Protein AF-A0A520HY42-F1 (afdb_monomer_lite)

Structure (mmCIF, N/CA/C/O backbone):
data_AF-A0A520HY42-F1
#
_entry.id   AF-A0A520HY42-F1
#
loop_
_atom_site.group_PDB
_atom_site.id
_atom_site.type_symbol
_atom_site.label_atom_id
_atom_site.label_alt_id
_atom_site.label_comp_id
_atom_site.label_asym_id
_atom_site.label_entity_id
_atom_site.label_seq_id
_atom_site.pdbx_PDB_ins_code
_atom_site.Cartn_x
_atom_site.Cartn_y
_atom_site.Cartn_z
_atom_site.occupancy
_atom_site.B_iso_or_equiv
_atom_site.auth_seq_id
_atom_site.auth_comp_id
_atom_site.auth_asym_id
_atom_site.auth_atom_id
_atom_site.pdbx_PDB_model_num
ATOM 1 N N . MET A 1 1 ? 10.545 1.857 -31.182 1.00 63.12 1 MET A N 1
ATOM 2 C CA . MET A 1 1 ? 11.681 2.791 -30.974 1.00 63.12 1 MET A CA 1
ATOM 3 C C . MET A 1 1 ? 12.368 2.388 -29.682 1.00 63.12 1 MET A C 1
ATOM 5 O O . MET A 1 1 ? 11.657 1.983 -28.774 1.00 63.12 1 MET A O 1
ATOM 9 N N . LEU A 1 2 ? 13.698 2.448 -29.607 1.00 69.56 2 LEU A N 1
ATOM 10 C CA . LEU A 1 2 ? 14.454 2.095 -28.396 1.00 69.56 2 LEU A CA 1
ATOM 11 C C . LEU A 1 2 ? 14.643 3.316 -27.472 1.00 69.56 2 LEU A C 1
ATOM 13 O O . LEU A 1 2 ? 14.599 4.445 -27.970 1.00 69.56 2 LEU A O 1
ATOM 17 N N . PRO A 1 3 ? 14.831 3.117 -26.155 1.00 77.38 3 PRO A N 1
ATOM 18 C CA . PRO A 1 3 ? 15.259 4.171 -25.238 1.00 77.38 3 PRO A CA 1
ATOM 19 C C . PRO A 1 3 ? 16.755 4.477 -25.401 1.00 77.38 3 PRO A C 1
ATOM 21 O O . PRO A 1 3 ? 17.575 3.576 -25.582 1.00 77.38 3 PRO A O 1
ATOM 24 N N . THR A 1 4 ? 17.121 5.753 -25.302 1.00 83.81 4 THR A N 1
ATOM 25 C CA . THR A 1 4 ? 18.518 6.207 -25.175 1.00 83.81 4 THR A CA 1
ATOM 26 C C . THR A 1 4 ? 19.134 5.770 -23.841 1.00 83.81 4 THR A C 1
ATOM 28 O O . THR A 1 4 ? 18.417 5.409 -22.912 1.00 83.81 4 THR A O 1
ATOM 31 N N . ASP A 1 5 ? 20.462 5.831 -23.685 1.00 82.06 5 ASP A N 1
ATOM 32 C CA . ASP A 1 5 ? 21.116 5.471 -22.412 1.00 82.06 5 ASP A CA 1
ATOM 33 C C . ASP A 1 5 ? 20.665 6.330 -21.215 1.00 82.06 5 ASP A C 1
ATOM 35 O O . ASP A 1 5 ? 20.622 5.838 -20.085 1.00 82.06 5 ASP A O 1
ATOM 39 N N . ILE A 1 6 ? 20.264 7.583 -21.460 1.00 85.44 6 ILE A N 1
ATOM 40 C CA . ILE A 1 6 ? 19.688 8.468 -20.437 1.00 85.44 6 ILE A CA 1
ATOM 41 C C . ILE A 1 6 ? 18.284 7.980 -20.058 1.00 85.44 6 ILE A C 1
ATOM 43 O O . ILE A 1 6 ? 18.035 7.719 -18.881 1.00 85.44 6 ILE A O 1
ATOM 47 N N . GLU A 1 7 ? 17.403 7.751 -21.040 1.00 84.31 7 GLU A N 1
ATOM 48 C CA . GLU A 1 7 ? 16.068 7.183 -20.797 1.00 84.31 7 GLU A CA 1
ATOM 49 C C . GLU A 1 7 ? 16.162 5.815 -20.105 1.00 84.31 7 GLU A C 1
ATOM 51 O O . GLU A 1 7 ? 15.414 5.547 -19.174 1.00 84.31 7 GLU A O 1
ATOM 56 N N . ARG A 1 8 ? 17.126 4.964 -20.474 1.00 80.44 8 ARG A N 1
ATOM 57 C CA . ARG A 1 8 ? 17.411 3.679 -19.810 1.00 80.44 8 ARG A CA 1
ATOM 58 C C . ARG A 1 8 ? 17.714 3.865 -18.322 1.00 80.44 8 ARG A C 1
ATOM 60 O O . ARG A 1 8 ? 17.137 3.163 -17.491 1.00 80.44 8 ARG A O 1
ATOM 67 N N . ALA A 1 9 ? 18.581 4.813 -17.966 1.00 82.25 9 ALA A N 1
ATOM 68 C CA . ALA A 1 9 ? 18.899 5.114 -16.570 1.00 82.25 9 ALA A CA 1
ATOM 69 C C . ALA A 1 9 ? 17.685 5.682 -15.803 1.00 82.25 9 ALA A C 1
ATOM 71 O O . ALA A 1 9 ? 17.424 5.275 -14.668 1.00 82.25 9 ALA A O 1
ATOM 72 N N . GLN A 1 10 ? 16.896 6.549 -16.444 1.00 86.44 10 GLN A N 1
ATOM 73 C CA . GLN A 1 10 ? 15.663 7.120 -15.890 1.00 86.44 10 GLN A CA 1
ATOM 74 C C . GLN A 1 10 ? 14.570 6.056 -15.667 1.00 86.44 10 GLN A C 1
ATOM 76 O O . GLN A 1 10 ? 14.001 5.978 -14.577 1.00 86.44 10 GLN A O 1
ATOM 81 N N . ILE A 1 11 ? 14.328 5.177 -16.648 1.00 83.56 11 ILE A N 1
ATOM 82 C CA . ILE A 1 11 ? 13.398 4.035 -16.566 1.00 83.56 11 ILE A CA 1
ATOM 83 C C . ILE A 1 11 ? 13.808 3.098 -15.429 1.00 83.56 11 ILE A C 1
ATOM 85 O O . ILE A 1 11 ? 12.960 2.681 -14.643 1.00 83.56 11 ILE A O 1
ATOM 89 N N . PHE A 1 12 ? 15.099 2.778 -15.302 1.00 81.69 12 PHE A N 1
ATOM 90 C CA . PHE A 1 12 ? 15.590 1.916 -14.225 1.00 81.69 12 PHE A CA 1
ATOM 91 C C . PHE A 1 12 ? 15.392 2.546 -12.838 1.00 81.69 12 PHE A C 1
ATOM 93 O O . PHE A 1 12 ? 14.930 1.871 -11.915 1.00 81.69 12 PHE A O 1
ATOM 100 N N . PHE A 1 13 ? 15.676 3.844 -12.693 1.00 83.38 13 PHE A N 1
ATOM 101 C CA . PHE A 1 13 ? 15.428 4.596 -11.460 1.00 83.38 13 PHE A CA 1
ATOM 102 C C . PHE A 1 13 ? 13.936 4.620 -11.090 1.00 83.38 13 PHE A C 1
ATOM 104 O O . PHE A 1 13 ? 13.573 4.303 -9.954 1.00 83.38 13 PHE A O 1
ATOM 111 N N . TRP A 1 14 ? 13.062 4.905 -12.059 1.00 84.81 14 TRP A N 1
ATOM 112 C CA . TRP A 1 14 ? 11.609 4.898 -11.875 1.00 84.81 14 TRP A CA 1
ATOM 113 C C . TRP A 1 14 ? 11.082 3.504 -11.507 1.00 84.81 14 TRP A C 1
ATOM 115 O O . TRP A 1 14 ? 10.432 3.353 -10.473 1.00 84.81 14 TRP A O 1
ATOM 125 N N . LEU A 1 15 ? 11.448 2.456 -12.258 1.00 81.06 15 LEU A N 1
ATOM 126 C CA . LEU A 1 15 ? 11.081 1.063 -11.961 1.00 81.06 15 LEU A CA 1
ATOM 127 C C . LEU A 1 15 ? 11.542 0.620 -10.566 1.00 81.06 15 LEU A C 1
ATOM 129 O O . LEU A 1 15 ? 10.817 -0.123 -9.894 1.00 81.06 15 LEU A O 1
ATOM 133 N N . LYS A 1 16 ? 12.715 1.079 -10.110 1.00 80.31 16 LYS A N 1
ATOM 134 C CA . LYS A 1 16 ? 13.226 0.823 -8.756 1.00 80.31 16 LYS A CA 1
ATOM 135 C C . LYS A 1 16 ? 12.380 1.516 -7.681 1.00 80.31 16 LYS A C 1
ATOM 137 O O . LYS A 1 16 ? 12.149 0.907 -6.636 1.00 80.31 16 LYS A O 1
ATOM 142 N N . LYS A 1 17 ? 11.882 2.732 -7.937 1.00 82.25 17 LYS A N 1
ATOM 143 C CA . LYS A 1 17 ? 10.943 3.444 -7.051 1.00 82.25 17 LYS A CA 1
ATOM 144 C C . LYS A 1 17 ? 9.583 2.739 -6.986 1.00 82.25 17 LYS A C 1
ATOM 146 O O . LYS A 1 17 ? 9.114 2.462 -5.890 1.00 82.25 17 LYS A O 1
ATOM 151 N N . VAL A 1 18 ? 8.973 2.408 -8.129 1.00 84.50 18 VAL A N 1
ATOM 152 C CA . VAL A 1 18 ? 7.568 1.947 -8.174 1.00 84.50 18 VAL A CA 1
ATOM 153 C C . VAL A 1 18 ? 7.373 0.433 -8.025 1.00 84.50 18 VAL A C 1
ATOM 155 O O . VAL A 1 18 ? 6.320 0.007 -7.561 1.00 84.50 18 VAL A O 1
ATOM 158 N N . SER A 1 19 ? 8.354 -0.408 -8.387 1.00 80.75 19 SER A N 1
ATOM 159 C CA . SER A 1 19 ? 8.143 -1.866 -8.546 1.00 80.75 19 SER A CA 1
ATOM 160 C C . SER A 1 19 ? 9.135 -2.786 -7.812 1.00 80.75 19 SER A C 1
ATOM 162 O O . SER A 1 19 ? 9.102 -4.005 -8.025 1.00 80.75 19 SER A O 1
ATOM 164 N N . SER A 1 20 ? 10.031 -2.243 -6.977 1.00 82.75 20 SER A N 1
ATOM 165 C CA . SER A 1 20 ? 11.036 -3.036 -6.246 1.00 82.75 20 SER A CA 1
ATOM 166 C C . SER A 1 20 ? 10.490 -3.660 -4.958 1.00 82.75 20 SER A C 1
ATOM 168 O O . SER A 1 20 ? 9.654 -3.073 -4.269 1.00 82.75 20 SER A O 1
ATOM 170 N N . ALA A 1 21 ? 11.013 -4.833 -4.583 1.00 81.56 21 ALA A N 1
ATOM 171 C CA . ALA A 1 21 ? 10.633 -5.503 -3.338 1.00 81.56 21 ALA A CA 1
ATOM 172 C C . ALA A 1 21 ? 10.927 -4.645 -2.091 1.00 81.56 21 ALA A C 1
ATOM 174 O O . ALA A 1 21 ? 10.169 -4.685 -1.127 1.00 81.56 21 ALA A O 1
ATOM 175 N N . THR A 1 22 ? 11.979 -3.819 -2.117 1.00 81.75 22 THR A N 1
ATOM 176 C CA . THR A 1 22 ? 12.322 -2.893 -1.023 1.00 81.75 22 THR A CA 1
ATOM 177 C C . THR A 1 22 ? 11.294 -1.770 -0.859 1.00 81.75 22 THR A C 1
ATOM 179 O O . THR A 1 22 ? 10.901 -1.474 0.269 1.00 81.75 22 THR A O 1
ATOM 182 N N . ALA A 1 23 ? 10.813 -1.175 -1.957 1.00 86.00 23 ALA A N 1
ATOM 183 C CA . ALA A 1 23 ? 9.779 -0.137 -1.905 1.00 86.00 23 ALA A CA 1
ATOM 184 C C . ALA A 1 23 ? 8.451 -0.687 -1.355 1.00 86.00 23 ALA A C 1
ATOM 186 O O . ALA A 1 23 ? 7.846 -0.095 -0.463 1.00 86.00 23 ALA A O 1
ATOM 187 N N . TRP A 1 24 ? 8.046 -1.877 -1.802 1.00 92.38 24 TRP A N 1
ATOM 188 C CA . TRP A 1 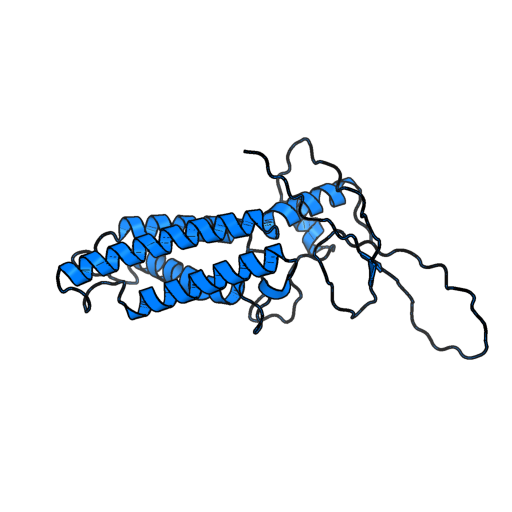24 ? 6.821 -2.519 -1.318 1.00 92.38 24 TRP A CA 1
ATOM 189 C C . TRP A 1 24 ? 6.951 -3.092 0.101 1.00 92.38 24 TRP A C 1
ATOM 191 O O . TRP A 1 24 ? 5.983 -3.052 0.856 1.00 92.38 24 TRP A O 1
ATOM 201 N N . ARG A 1 25 ? 8.150 -3.507 0.536 1.00 91.62 25 ARG A N 1
ATOM 202 C CA . ARG A 1 25 ? 8.413 -3.838 1.949 1.00 91.62 25 ARG A CA 1
ATOM 203 C C . ARG A 1 25 ? 8.254 -2.617 2.861 1.00 91.62 25 ARG A C 1
ATOM 205 O O . ARG A 1 25 ? 7.671 -2.748 3.928 1.00 91.62 25 ARG A O 1
ATOM 212 N N . ARG A 1 26 ? 8.687 -1.422 2.432 1.00 94.12 26 ARG A N 1
ATOM 213 C CA . ARG A 1 26 ? 8.406 -0.167 3.159 1.00 94.12 26 ARG A CA 1
ATOM 214 C C . ARG A 1 26 ? 6.897 0.074 3.300 1.00 94.12 26 ARG A C 1
ATOM 216 O O . ARG A 1 26 ? 6.461 0.455 4.380 1.00 94.12 26 ARG A O 1
ATOM 223 N N . ILE A 1 27 ? 6.106 -0.163 2.249 1.00 95.88 27 ILE A N 1
ATOM 224 C CA . ILE A 1 27 ? 4.636 -0.046 2.311 1.00 95.88 27 ILE A CA 1
ATOM 225 C C . ILE A 1 27 ? 4.055 -1.025 3.339 1.00 95.88 27 ILE A C 1
ATOM 227 O O . ILE A 1 27 ? 3.258 -0.614 4.181 1.00 95.88 27 ILE A O 1
ATOM 231 N N . PHE A 1 28 ? 4.487 -2.289 3.310 1.00 97.50 28 PHE A N 1
ATOM 232 C CA . PHE A 1 28 ? 4.065 -3.313 4.269 1.00 97.50 28 PHE A CA 1
ATOM 233 C C . PHE A 1 28 ? 4.357 -2.920 5.725 1.00 97.50 28 PHE A C 1
ATOM 235 O O . PHE A 1 28 ? 3.495 -3.096 6.581 1.00 97.50 28 PHE A O 1
ATOM 242 N N . GLU A 1 29 ? 5.511 -2.311 6.014 1.00 98.19 29 GLU A N 1
ATOM 243 C CA . GLU A 1 29 ? 5.823 -1.837 7.370 1.00 98.19 29 GLU A CA 1
ATOM 244 C C . GLU A 1 29 ? 4.862 -0.741 7.860 1.00 98.19 29 GLU A C 1
ATOM 246 O O . GLU A 1 29 ? 4.367 -0.824 8.984 1.00 98.19 29 GLU A O 1
ATOM 251 N N . PHE A 1 30 ? 4.505 0.240 7.021 1.00 98.56 30 PHE A N 1
ATOM 252 C CA . PHE A 1 30 ? 3.473 1.220 7.393 1.00 98.56 30 PHE A CA 1
ATOM 253 C C . PHE A 1 30 ? 2.086 0.576 7.552 1.00 98.56 30 PHE A C 1
ATOM 255 O O . PHE A 1 30 ? 1.349 0.928 8.472 1.00 98.56 30 PHE A O 1
ATOM 262 N N . TYR A 1 31 ? 1.743 -0.400 6.704 1.00 98.50 31 TYR A N 1
ATOM 263 C CA . TYR A 1 31 ? 0.502 -1.176 6.813 1.00 98.50 31 TYR A CA 1
ATOM 264 C C . TYR A 1 31 ? 0.435 -1.933 8.153 1.00 98.50 31 TYR A C 1
ATOM 266 O O . TYR A 1 31 ? -0.598 -1.945 8.827 1.00 98.50 31 TYR A O 1
ATOM 274 N N . ARG A 1 32 ? 1.556 -2.529 8.575 1.00 98.69 32 ARG A N 1
ATOM 275 C CA . ARG A 1 32 ? 1.704 -3.241 9.849 1.00 98.69 32 ARG A CA 1
ATOM 276 C C . ARG A 1 32 ? 1.523 -2.303 11.041 1.00 98.69 32 ARG A C 1
ATOM 278 O O . ARG A 1 32 ? 0.770 -2.638 11.950 1.00 98.69 32 ARG A O 1
ATOM 285 N N . VAL A 1 33 ? 2.132 -1.116 11.009 1.00 98.69 33 VAL A N 1
ATOM 286 C CA . VAL A 1 33 ? 1.955 -0.082 12.048 1.00 98.69 33 VAL A CA 1
ATOM 287 C C . VAL A 1 33 ? 0.492 0.370 12.150 1.00 98.69 33 VAL A C 1
ATOM 289 O O . VAL A 1 33 ? -0.054 0.397 13.250 1.00 98.69 33 VAL A O 1
ATOM 292 N N . TRP A 1 34 ? -0.179 0.632 11.023 1.00 98.69 34 TRP A N 1
ATOM 293 C CA . TRP A 1 34 ? -1.615 0.952 11.009 1.00 98.69 34 TRP A CA 1
ATOM 294 C C . TRP A 1 34 ? -2.480 -0.180 11.591 1.00 98.69 34 TRP A C 1
ATOM 296 O O . TRP A 1 34 ? -3.381 0.066 12.392 1.00 98.69 34 TRP A O 1
ATOM 306 N N . THR A 1 35 ? -2.160 -1.435 11.262 1.00 98.62 35 THR A N 1
ATOM 307 C CA . THR A 1 35 ? -2.877 -2.611 11.789 1.00 98.62 35 THR A CA 1
ATOM 308 C C . THR A 1 35 ? -2.731 -2.740 13.311 1.00 98.62 35 THR A C 1
ATOM 310 O O . THR A 1 35 ? -3.707 -3.042 13.991 1.00 98.62 35 THR A O 1
ATOM 313 N N . VAL A 1 36 ? -1.547 -2.448 13.862 1.00 98.62 36 VAL A N 1
ATOM 314 C CA . VAL A 1 36 ? -1.301 -2.428 15.319 1.00 98.62 36 VAL A CA 1
ATOM 315 C C . VAL A 1 36 ? -2.039 -1.275 16.012 1.00 98.62 36 VAL A C 1
ATOM 317 O O . VAL A 1 36 ? -2.506 -1.438 17.140 1.00 98.62 36 VAL A O 1
ATOM 320 N N . SER A 1 37 ? -2.200 -0.124 15.354 1.00 98.38 37 SER A N 1
ATOM 321 C CA . SER A 1 37 ? -3.012 0.979 15.891 1.00 98.38 37 SER A CA 1
ATOM 322 C C . SER A 1 37 ? -4.502 0.600 15.953 1.00 98.38 37 SER A C 1
ATOM 324 O O . SER A 1 37 ? -5.158 0.791 16.979 1.00 98.38 37 SER A O 1
ATOM 326 N N . ALA A 1 38 ? -5.014 -0.067 14.909 1.00 98.12 38 ALA A N 1
ATOM 327 C CA . ALA A 1 38 ? -6.368 -0.628 14.888 1.00 98.12 38 ALA A CA 1
ATOM 328 C C . ALA A 1 38 ? -6.595 -1.680 15.994 1.00 98.12 38 ALA A C 1
ATOM 330 O O . ALA A 1 38 ? -7.623 -1.650 16.670 1.00 98.12 38 ALA A O 1
ATOM 331 N N . GLU A 1 39 ? -5.623 -2.572 16.220 1.00 98.31 39 GLU A N 1
ATOM 332 C CA . GLU A 1 39 ? -5.666 -3.565 17.302 1.00 98.31 39 GLU A CA 1
ATOM 333 C C . GLU A 1 39 ? -5.716 -2.908 18.687 1.00 98.31 39 GLU A C 1
ATOM 335 O O . GLU A 1 39 ? -6.519 -3.302 19.533 1.00 98.31 39 GLU A O 1
ATOM 340 N N . ASN A 1 40 ? -4.894 -1.880 18.924 1.00 98.12 40 ASN A N 1
ATOM 341 C CA . ASN A 1 40 ? -4.889 -1.162 20.198 1.00 98.12 40 ASN A CA 1
ATOM 342 C C . ASN A 1 40 ? -6.185 -0.380 20.438 1.00 98.12 40 ASN A C 1
ATOM 344 O O . ASN A 1 40 ? -6.677 -0.379 21.567 1.00 98.12 40 ASN A O 1
ATOM 348 N N . SER A 1 41 ? -6.761 0.235 19.400 1.00 97.75 41 SER A N 1
ATOM 349 C CA . SER A 1 41 ? -8.072 0.889 19.480 1.00 97.75 41 SER A CA 1
ATOM 350 C C . SER A 1 41 ? -9.169 -0.106 19.878 1.00 97.75 41 SER A C 1
ATOM 352 O O . SER A 1 41 ? -9.854 0.097 20.884 1.00 97.75 41 SER A O 1
ATOM 354 N N . LEU A 1 42 ? -9.277 -1.231 19.161 1.00 97.19 42 LEU A N 1
ATOM 355 C CA . LEU A 1 42 ? -10.253 -2.281 19.462 1.00 97.19 42 LEU A CA 1
ATOM 356 C C . LEU A 1 42 ? -10.053 -2.858 20.870 1.00 97.19 42 LEU A C 1
ATOM 358 O O . LEU A 1 42 ? -11.015 -2.961 21.625 1.00 97.19 42 LEU A O 1
ATOM 362 N N . ARG A 1 43 ? -8.811 -3.164 21.268 1.00 97.50 43 ARG A N 1
ATOM 363 C CA . ARG A 1 43 ? -8.505 -3.703 22.602 1.00 97.50 43 ARG A CA 1
ATOM 364 C C . ARG A 1 43 ? -8.959 -2.761 23.720 1.00 97.50 43 ARG A C 1
ATOM 366 O O . ARG A 1 43 ? -9.589 -3.219 24.668 1.00 97.50 43 ARG A O 1
ATOM 373 N N . VAL A 1 44 ? -8.677 -1.459 23.618 1.00 97.69 44 VAL A N 1
ATOM 374 C CA . VAL A 1 44 ? -9.100 -0.484 24.642 1.00 97.69 44 VAL A CA 1
ATOM 375 C C . VAL A 1 44 ? -10.622 -0.279 24.623 1.00 97.69 44 VAL A C 1
ATOM 377 O O . VAL A 1 44 ? -11.221 -0.079 25.680 1.00 97.69 44 VAL A O 1
ATOM 380 N N . ALA A 1 45 ? -11.277 -0.385 23.462 1.00 97.31 45 ALA A N 1
ATOM 381 C CA . ALA A 1 45 ? -12.738 -0.384 23.384 1.00 97.31 45 ALA A CA 1
ATOM 382 C C . ALA A 1 45 ? -13.344 -1.617 24.084 1.00 97.31 45 ALA A C 1
ATOM 384 O O . ALA A 1 45 ? -14.249 -1.472 24.907 1.00 97.31 45 ALA A O 1
ATOM 385 N N . ASP A 1 46 ? -12.817 -2.815 23.825 1.00 96.38 46 ASP A N 1
ATOM 386 C CA . ASP A 1 46 ? -13.265 -4.070 24.441 1.00 96.38 46 ASP A CA 1
ATOM 387 C C . ASP A 1 46 ? -13.024 -4.086 25.962 1.00 96.38 46 ASP A C 1
ATOM 389 O O . ASP A 1 46 ? -13.922 -4.460 26.718 1.00 96.38 46 ASP A O 1
ATOM 393 N N . GLU A 1 47 ? -11.873 -3.584 26.431 1.00 96.94 47 GLU A N 1
ATOM 394 C CA . GLU A 1 47 ? -11.545 -3.402 27.859 1.00 96.94 47 GLU A CA 1
ATOM 395 C C . GLU A 1 47 ? -12.561 -2.513 28.604 1.00 96.94 47 GLU A C 1
ATOM 397 O O . GLU A 1 47 ? -12.774 -2.695 29.803 1.00 96.94 47 GLU A O 1
ATOM 402 N N . ASN A 1 48 ? -13.232 -1.591 27.902 1.00 96.75 48 ASN A N 1
ATOM 403 C CA . ASN A 1 48 ? -14.285 -0.729 28.451 1.00 96.75 48 ASN A CA 1
ATOM 404 C C . ASN A 1 48 ? -15.719 -1.207 28.119 1.00 96.75 48 ASN A C 1
ATOM 406 O O . ASN A 1 48 ? -16.696 -0.559 28.506 1.00 96.75 48 ASN A O 1
ATOM 410 N N . GLY A 1 49 ? -15.879 -2.341 27.426 1.00 96.25 49 GLY A N 1
ATOM 411 C CA . GLY A 1 49 ? -17.183 -2.887 27.024 1.00 96.25 49 GLY A CA 1
ATOM 412 C C . GLY A 1 49 ? -17.843 -2.156 25.846 1.00 96.25 49 GLY A C 1
ATOM 413 O O . GLY A 1 49 ? -19.070 -2.136 25.735 1.00 96.25 49 GLY A O 1
ATOM 414 N N . TRP A 1 50 ? -17.052 -1.525 24.975 1.00 97.38 50 TRP A N 1
ATOM 415 C CA . TRP A 1 50 ? -17.504 -0.673 23.865 1.00 97.38 50 TRP A CA 1
ATOM 416 C C . TRP A 1 50 ? -17.469 -1.354 22.487 1.00 97.38 50 TRP A C 1
ATOM 418 O O . TRP A 1 50 ? -17.660 -0.683 21.474 1.00 97.38 50 TRP A O 1
ATOM 428 N N . ALA A 1 51 ? -17.307 -2.681 22.436 1.00 87.88 51 ALA A N 1
ATOM 429 C CA . ALA A 1 51 ? -17.266 -3.500 21.215 1.00 87.88 51 ALA A CA 1
ATOM 430 C C . ALA A 1 51 ? -18.382 -3.193 20.188 1.00 87.88 51 ALA A C 1
ATOM 432 O O . ALA A 1 51 ? -18.168 -3.264 18.982 1.00 87.88 51 ALA A O 1
ATOM 433 N N . GLY A 1 52 ? -19.584 -2.842 20.667 1.00 88.44 52 GLY A N 1
ATOM 434 C CA . GLY A 1 52 ? -20.746 -2.470 19.845 1.00 88.44 52 GLY A CA 1
ATOM 435 C C . GLY A 1 52 ? -20.943 -0.962 19.629 1.00 88.44 52 GLY A C 1
ATOM 436 O O . GLY A 1 52 ? -22.058 -0.551 19.315 1.00 88.44 52 GLY A O 1
ATOM 437 N N . LYS A 1 53 ? -19.915 -0.141 19.877 1.00 93.69 53 LYS A N 1
ATOM 438 C CA . LYS A 1 53 ? -19.939 1.331 19.769 1.00 93.69 53 LYS A CA 1
ATOM 439 C C . LYS A 1 53 ? -18.704 1.936 19.097 1.00 93.69 53 LYS A C 1
ATOM 441 O O . LYS A 1 53 ? -18.826 2.999 18.499 1.00 93.69 53 LYS A O 1
ATOM 446 N N . THR A 1 54 ? -17.535 1.303 19.229 1.00 95.31 54 THR A N 1
ATOM 447 C CA . THR A 1 54 ? -16.316 1.735 18.526 1.00 95.31 54 THR A CA 1
ATOM 448 C C . THR A 1 54 ? -16.552 1.785 17.017 1.00 95.31 54 THR A C 1
ATOM 450 O O . THR A 1 54 ? -17.197 0.898 16.454 1.00 95.31 54 THR A O 1
ATOM 453 N N . ALA A 1 55 ? -16.002 2.801 16.349 1.00 94.00 55 ALA A N 1
ATOM 454 C CA . ALA A 1 55 ? -16.006 2.872 14.892 1.00 94.00 55 ALA A CA 1
ATOM 455 C C . ALA A 1 55 ? -15.150 1.765 14.246 1.00 94.00 55 ALA A C 1
ATOM 457 O O . ALA A 1 55 ? -15.327 1.494 13.065 1.00 94.00 55 ALA A O 1
ATOM 458 N N . ILE A 1 56 ? -14.256 1.111 15.004 1.00 95.06 56 ILE A N 1
ATOM 459 C CA . ILE A 1 56 ? -13.385 0.018 14.540 1.00 95.06 56 ILE A CA 1
ATOM 460 C C . ILE A 1 56 ? -13.809 -1.298 15.231 1.00 95.06 56 ILE A C 1
ATOM 462 O O . ILE A 1 56 ? -13.165 -1.730 16.190 1.00 95.06 56 ILE A O 1
ATOM 466 N N . PRO A 1 57 ? -14.910 -1.943 14.800 1.00 94.44 57 PRO A N 1
ATOM 467 C CA . PRO A 1 57 ? -15.361 -3.214 15.363 1.00 94.44 57 PRO A CA 1
ATOM 468 C C . PRO A 1 57 ? -14.467 -4.391 14.939 1.00 94.44 57 PRO A C 1
ATOM 470 O O . PRO A 1 57 ? -13.712 -4.331 13.964 1.00 94.44 57 PRO A O 1
ATOM 473 N N . THR A 1 58 ? -14.612 -5.529 15.625 1.00 96.38 58 THR A N 1
ATOM 474 C CA . THR A 1 58 ? -13.853 -6.767 15.355 1.00 96.38 58 THR A CA 1
ATOM 475 C C . THR A 1 58 ? -13.983 -7.263 13.907 1.00 96.38 58 THR A C 1
ATOM 477 O O . THR A 1 58 ? -13.045 -7.859 13.377 1.00 96.38 58 THR A O 1
ATOM 480 N N . SER A 1 59 ? -15.120 -7.011 13.243 1.00 95.69 59 SER A N 1
ATOM 481 C CA . SER A 1 59 ? -15.322 -7.324 11.819 1.00 95.69 59 SER A CA 1
ATOM 482 C C . SER A 1 59 ? -14.324 -6.605 10.919 1.00 95.69 59 SER A C 1
ATOM 484 O O . SER A 1 59 ? -13.817 -7.191 9.961 1.00 95.69 59 SER A O 1
ATOM 486 N N . ASP A 1 60 ? -14.016 -5.359 11.255 1.00 95.31 60 ASP A N 1
ATOM 487 C CA . ASP A 1 60 ? -13.292 -4.434 10.398 1.00 95.31 60 ASP A CA 1
ATOM 488 C C . ASP A 1 60 ? -11.796 -4.562 10.669 1.00 95.31 60 ASP A C 1
ATOM 490 O O . ASP A 1 60 ? -11.011 -4.636 9.724 1.00 95.31 60 ASP A O 1
ATOM 494 N N . TYR A 1 61 ? -11.405 -4.785 11.930 1.00 97.50 61 TYR A N 1
ATOM 495 C CA . TYR A 1 61 ? -10.065 -5.278 12.263 1.00 97.50 61 TYR A CA 1
ATOM 496 C C . TYR A 1 61 ? -9.748 -6.600 11.533 1.00 97.50 61 TYR A C 1
ATOM 498 O O . TYR A 1 61 ? -8.687 -6.742 10.922 1.00 97.50 61 TYR A O 1
ATOM 506 N N . ALA A 1 62 ? -10.705 -7.534 11.461 1.00 98.06 62 ALA A N 1
ATOM 507 C CA . ALA A 1 62 ? -10.558 -8.771 10.689 1.00 98.06 62 ALA A CA 1
ATOM 508 C C . ALA A 1 62 ? -10.537 -8.569 9.156 1.00 98.06 62 ALA A C 1
ATOM 510 O O . ALA A 1 62 ? -10.140 -9.485 8.428 1.00 98.06 62 ALA A O 1
ATOM 511 N N . LEU A 1 63 ? -10.946 -7.405 8.634 1.00 98.06 63 LEU A N 1
ATOM 512 C CA . LEU A 1 63 ? -10.711 -7.008 7.239 1.00 98.06 63 LEU A CA 1
ATOM 513 C C . LEU A 1 63 ? -9.328 -6.364 7.066 1.00 98.06 63 LEU A C 1
ATOM 515 O O . LEU A 1 63 ? -8.647 -6.679 6.089 1.00 98.06 63 LEU A O 1
ATOM 519 N N . ILE A 1 64 ? -8.882 -5.530 8.013 1.00 98.44 64 ILE A N 1
ATOM 520 C CA . ILE A 1 64 ? -7.543 -4.916 8.014 1.00 98.44 64 ILE A CA 1
ATOM 521 C C . ILE A 1 64 ? -6.468 -6.011 8.033 1.00 98.44 64 ILE A C 1
ATOM 523 O O . ILE A 1 64 ? -5.588 -6.000 7.173 1.00 98.44 64 ILE A O 1
ATOM 527 N N . LEU A 1 65 ? -6.602 -7.020 8.904 1.00 98.62 65 LEU A N 1
ATOM 528 C CA . LEU A 1 65 ? -5.708 -8.186 8.968 1.00 98.62 65 LEU A CA 1
ATOM 529 C C . LEU A 1 65 ? -5.629 -8.966 7.644 1.00 98.62 65 LEU A C 1
ATOM 531 O O . LEU A 1 65 ? -4.543 -9.374 7.236 1.00 98.62 65 LEU A O 1
ATOM 535 N N . LYS A 1 66 ? -6.749 -9.143 6.929 1.00 98.19 66 LYS A N 1
ATOM 536 C CA . LYS A 1 66 ? -6.743 -9.771 5.590 1.00 98.19 66 LYS A CA 1
ATOM 537 C C . LYS A 1 66 ? -5.993 -8.911 4.576 1.00 98.19 66 LYS A C 1
ATOM 539 O O . LYS A 1 66 ? -5.245 -9.439 3.759 1.00 98.19 66 LYS A O 1
ATOM 544 N N . GLY A 1 67 ? -6.166 -7.591 4.637 1.00 97.94 67 GLY A N 1
ATOM 545 C CA . GLY A 1 67 ? -5.417 -6.656 3.801 1.00 97.94 67 GLY A CA 1
ATOM 546 C C . GLY A 1 67 ? -3.913 -6.666 4.092 1.00 97.94 67 GLY A C 1
ATOM 547 O O . GLY A 1 67 ? -3.120 -6.665 3.153 1.00 97.94 67 GLY A O 1
ATOM 548 N N . LEU A 1 68 ? -3.520 -6.767 5.367 1.00 98.50 68 LEU A N 1
ATOM 549 C CA . LEU A 1 68 ? -2.123 -6.917 5.780 1.00 98.50 68 LEU A CA 1
ATOM 550 C C . LEU A 1 68 ? -1.521 -8.228 5.251 1.00 98.50 68 LEU A C 1
ATOM 552 O O . LEU A 1 68 ? -0.440 -8.195 4.672 1.00 98.50 68 LEU A O 1
ATOM 556 N N . ALA A 1 69 ? -2.233 -9.353 5.374 1.00 98.31 69 ALA A N 1
ATOM 557 C CA . ALA A 1 69 ? -1.777 -10.656 4.878 1.00 98.31 69 ALA A CA 1
ATOM 558 C C . ALA A 1 69 ? -1.591 -10.677 3.347 1.00 98.31 69 ALA A C 1
ATOM 560 O O . ALA A 1 69 ? -0.592 -11.195 2.851 1.00 98.31 69 ALA A O 1
ATOM 561 N N . HIS A 1 70 ? -2.498 -10.046 2.591 1.00 98.00 70 HIS A N 1
ATOM 562 C CA . HIS A 1 70 ? -2.299 -9.824 1.154 1.00 98.00 70 HIS A CA 1
ATOM 563 C C . HIS A 1 70 ? -1.092 -8.908 0.872 1.00 98.00 70 HIS A C 1
ATOM 565 O O . HIS A 1 70 ? -0.349 -9.132 -0.079 1.00 98.00 70 HIS A O 1
ATOM 571 N N . CYS A 1 71 ? -0.846 -7.882 1.693 1.00 97.69 71 CYS A N 1
ATOM 572 C CA . CYS A 1 71 ? 0.333 -7.028 1.531 1.00 97.69 71 CYS A CA 1
ATOM 573 C C . CYS A 1 71 ? 1.638 -7.814 1.775 1.00 97.69 71 CYS A C 1
ATOM 575 O O . CYS A 1 71 ? 2.586 -7.676 1.000 1.00 97.69 71 CYS A O 1
ATOM 577 N N . GLU A 1 72 ? 1.657 -8.687 2.786 1.00 98.25 72 GLU A N 1
ATOM 578 C CA . GLU A 1 72 ? 2.781 -9.573 3.109 1.00 98.25 72 GLU A CA 1
ATOM 579 C C . GLU A 1 72 ? 3.076 -10.568 1.980 1.00 98.25 72 GLU A C 1
ATOM 581 O O . GLU A 1 72 ? 4.190 -10.578 1.450 1.00 98.25 72 GLU A O 1
ATOM 586 N N . GLU A 1 73 ? 2.084 -11.356 1.548 1.00 97.19 73 GLU A N 1
ATOM 587 C CA . GLU A 1 73 ? 2.274 -12.344 0.476 1.00 97.19 73 GLU A CA 1
ATOM 588 C C . GLU A 1 73 ? 2.618 -11.663 -0.857 1.00 97.19 73 GLU A C 1
ATOM 590 O O . GLU A 1 73 ? 3.457 -12.159 -1.609 1.00 97.19 73 GLU A O 1
ATOM 595 N N . GLY A 1 74 ? 2.077 -10.466 -1.114 1.00 93.38 74 GLY A N 1
ATOM 596 C CA . GLY A 1 74 ? 2.487 -9.617 -2.231 1.00 93.38 74 GLY A CA 1
ATOM 597 C C . GLY A 1 74 ? 3.978 -9.256 -2.194 1.00 93.38 74 GLY A C 1
ATOM 598 O O . GLY A 1 74 ? 4.671 -9.408 -3.201 1.00 93.38 74 GLY A O 1
ATOM 599 N N . VAL A 1 75 ? 4.513 -8.837 -1.041 1.00 92.00 75 VAL A N 1
ATOM 600 C CA . VAL A 1 75 ? 5.952 -8.542 -0.866 1.00 92.00 75 VAL A CA 1
ATOM 601 C C . VAL A 1 75 ? 6.805 -9.810 -0.971 1.00 92.00 75 VAL A C 1
ATOM 603 O O . VAL A 1 75 ? 7.856 -9.795 -1.619 1.00 92.00 75 VAL A O 1
ATOM 606 N N . ILE A 1 76 ? 6.353 -10.920 -0.385 1.00 88.88 76 ILE A N 1
ATOM 607 C CA . ILE A 1 76 ? 7.032 -12.221 -0.442 1.00 88.88 76 ILE A CA 1
ATOM 608 C C . ILE A 1 76 ? 7.130 -12.712 -1.892 1.00 88.88 76 ILE A C 1
ATOM 610 O O . ILE A 1 76 ? 8.223 -13.063 -2.342 1.00 88.88 76 ILE A O 1
ATOM 614 N N . ARG A 1 77 ? 6.029 -12.696 -2.650 1.00 85.75 77 ARG A N 1
ATOM 615 C CA . ARG A 1 77 ? 5.989 -13.069 -4.074 1.00 85.75 77 ARG A CA 1
ATOM 616 C C . ARG A 1 77 ? 6.803 -12.108 -4.943 1.00 85.75 77 ARG A C 1
ATOM 618 O O . ARG A 1 77 ? 7.592 -12.574 -5.766 1.00 85.75 77 ARG A O 1
ATOM 625 N N . LEU A 1 78 ? 6.727 -10.798 -4.696 1.00 84.50 78 LEU A N 1
ATOM 626 C CA . LEU A 1 78 ? 7.521 -9.793 -5.414 1.00 84.50 78 LEU A CA 1
ATOM 627 C C . LEU A 1 78 ? 9.033 -9.996 -5.223 1.00 84.50 78 LEU A C 1
ATOM 629 O O . LEU A 1 78 ? 9.783 -9.906 -6.192 1.00 84.50 78 LEU A O 1
ATOM 633 N N . SER A 1 79 ? 9.482 -10.334 -4.007 1.00 78.75 79 SER A N 1
ATOM 634 C CA . SER A 1 79 ? 10.895 -10.661 -3.717 1.00 78.75 79 SER A CA 1
ATOM 635 C C . SER A 1 79 ? 11.383 -11.979 -4.337 1.00 78.75 79 SER A C 1
ATOM 637 O O . SER A 1 79 ? 12.583 -12.227 -4.398 1.00 78.75 79 SER A O 1
ATOM 639 N N . LYS A 1 80 ? 10.464 -12.809 -4.846 1.00 79.06 80 LYS A N 1
ATOM 640 C CA . LYS A 1 80 ? 10.745 -14.005 -5.660 1.00 79.06 80 LYS A CA 1
ATOM 641 C C . LYS A 1 80 ? 10.617 -13.727 -7.169 1.00 79.06 80 LYS A C 1
ATOM 643 O O . LYS A 1 80 ? 10.649 -14.660 -7.965 1.00 79.06 80 LYS A O 1
ATOM 648 N N . GLY A 1 81 ? 10.443 -12.462 -7.563 1.00 68.38 81 GLY A N 1
ATOM 649 C CA . GLY A 1 81 ? 10.288 -12.021 -8.951 1.00 68.38 81 GLY A CA 1
ATOM 650 C C . GLY A 1 81 ? 8.869 -12.118 -9.522 1.00 68.38 81 GLY A C 1
ATOM 651 O O . GLY A 1 81 ? 8.658 -11.692 -10.654 1.00 68.38 81 GLY A O 1
ATOM 652 N N . ASP A 1 82 ? 7.879 -12.621 -8.775 1.00 76.62 82 ASP A N 1
ATOM 653 C CA . ASP A 1 82 ? 6.511 -12.774 -9.284 1.00 76.62 82 ASP A CA 1
ATOM 654 C C . ASP A 1 82 ? 5.790 -11.422 -9.365 1.00 76.62 82 ASP A C 1
ATOM 656 O O . ASP A 1 82 ? 5.271 -10.902 -8.378 1.00 76.62 82 ASP A O 1
ATOM 660 N N . LYS A 1 83 ? 5.729 -10.863 -10.576 1.00 78.62 83 LYS A N 1
ATOM 661 C CA . LYS A 1 83 ? 5.085 -9.575 -10.868 1.00 78.62 83 LYS A CA 1
ATOM 662 C C . LYS A 1 83 ? 3.556 -9.648 -10.975 1.00 78.62 83 LYS A C 1
ATOM 664 O O . LYS A 1 83 ? 2.916 -8.602 -11.046 1.00 78.62 83 LYS A O 1
ATOM 669 N N . ARG A 1 84 ? 2.937 -10.839 -10.918 1.00 81.19 84 ARG A N 1
ATOM 670 C CA . ARG A 1 84 ? 1.466 -10.982 -11.000 1.00 81.19 84 ARG A CA 1
ATOM 671 C C . ARG A 1 84 ? 0.733 -10.385 -9.792 1.00 81.19 84 ARG A C 1
ATOM 673 O O . ARG A 1 84 ? -0.454 -10.106 -9.878 1.00 81.19 84 ARG A O 1
ATOM 680 N N . VAL A 1 85 ? 1.447 -10.125 -8.697 1.00 86.62 85 VAL A N 1
ATOM 681 C CA . VAL A 1 85 ? 0.958 -9.413 -7.499 1.00 86.62 85 VAL A CA 1
ATOM 682 C C . VAL A 1 85 ? 0.387 -8.017 -7.782 1.00 86.62 85 VAL A C 1
ATOM 684 O O . VAL A 1 85 ? -0.395 -7.509 -6.979 1.00 86.62 85 VAL A O 1
ATOM 687 N N . PHE A 1 86 ? 0.766 -7.402 -8.909 1.00 86.69 86 PHE A N 1
ATOM 688 C CA . PHE A 1 86 ? 0.290 -6.086 -9.344 1.00 86.69 86 PHE A CA 1
ATOM 689 C C . PHE A 1 86 ? -1.008 -6.126 -10.173 1.00 86.69 86 PHE A C 1
ATOM 691 O O . PHE A 1 86 ? -1.578 -5.071 -10.455 1.00 86.69 86 PHE A O 1
ATOM 698 N N . LYS A 1 87 ? -1.476 -7.315 -10.577 1.00 83.25 87 LYS A N 1
ATOM 699 C CA . LYS A 1 87 ? -2.644 -7.476 -11.454 1.00 83.25 87 LYS A CA 1
ATOM 700 C C . LYS A 1 87 ? -3.967 -7.162 -10.756 1.00 83.25 87 LYS A C 1
ATOM 702 O O . LYS A 1 87 ? -4.049 -7.198 -9.529 1.00 83.25 87 LYS A O 1
ATOM 707 N N . PHE A 1 88 ? -5.031 -6.945 -11.532 1.00 82.00 88 PHE A N 1
ATOM 708 C CA . PHE A 1 88 ? -6.411 -6.952 -11.022 1.00 82.00 88 PHE A CA 1
ATOM 709 C C . PHE A 1 88 ? -7.105 -8.308 -11.265 1.00 82.00 88 PHE A C 1
ATOM 711 O O . PHE A 1 88 ? -8.207 -8.391 -11.798 1.00 82.00 88 PHE A O 1
ATOM 718 N N . ASP A 1 89 ? -6.456 -9.404 -10.873 1.00 81.00 89 ASP A N 1
ATOM 719 C CA . ASP A 1 89 ? -6.985 -10.765 -11.015 1.00 81.00 89 ASP A CA 1
ATOM 720 C C . ASP A 1 89 ? -6.857 -11.574 -9.706 1.00 81.00 89 ASP A C 1
ATOM 722 O O . ASP A 1 89 ? -6.585 -11.027 -8.634 1.00 81.00 89 ASP A O 1
ATOM 726 N N . ALA A 1 90 ? -7.055 -12.894 -9.779 1.00 79.69 90 ALA A N 1
ATOM 727 C CA . ALA A 1 90 ? -6.903 -13.804 -8.640 1.00 79.69 90 ALA A CA 1
ATOM 728 C C . ALA A 1 90 ? -5.452 -13.951 -8.124 1.00 79.69 90 ALA A C 1
ATOM 730 O O . ALA A 1 90 ? -5.246 -14.546 -7.070 1.00 79.69 90 ALA A O 1
ATOM 731 N N . ASN A 1 91 ? -4.453 -13.426 -8.840 1.00 79.25 91 ASN A N 1
ATOM 732 C CA . ASN A 1 91 ? -3.049 -13.373 -8.428 1.00 79.25 91 ASN A CA 1
ATOM 733 C C . ASN A 1 91 ? -2.676 -12.018 -7.786 1.00 79.25 91 ASN A C 1
ATOM 735 O O . ASN A 1 91 ? -1.563 -11.897 -7.262 1.00 79.25 91 ASN A O 1
ATOM 739 N N . GLY A 1 92 ? -3.565 -11.020 -7.863 1.00 86.44 92 GLY A N 1
ATOM 740 C CA . GLY A 1 92 ? -3.339 -9.605 -7.564 1.00 86.44 92 GLY A CA 1
ATOM 741 C C . GLY A 1 92 ? -3.349 -9.228 -6.084 1.00 86.44 92 GLY A C 1
ATOM 742 O O . GLY A 1 92 ? -4.227 -8.489 -5.636 1.00 86.44 92 GLY A O 1
ATOM 743 N N . GLU A 1 93 ? -2.369 -9.706 -5.317 1.00 94.44 93 GLU A N 1
ATOM 744 C CA . GLU A 1 93 ? -2.277 -9.473 -3.865 1.00 94.44 93 GLU A CA 1
ATOM 745 C C . GLU A 1 93 ? -2.378 -7.991 -3.478 1.00 94.44 93 GLU A C 1
ATOM 747 O O . GLU A 1 93 ? -3.182 -7.611 -2.623 1.00 94.44 93 GLU A O 1
ATOM 752 N N . PHE A 1 94 ? -1.630 -7.112 -4.151 1.00 94.19 94 PHE A N 1
ATOM 753 C CA . PHE A 1 94 ? -1.657 -5.686 -3.829 1.00 94.19 94 PHE A CA 1
ATOM 754 C C . PHE A 1 94 ? -2.998 -5.036 -4.198 1.00 94.19 94 PHE A C 1
ATOM 756 O O . PHE A 1 94 ? -3.448 -4.124 -3.503 1.00 94.19 94 PHE A O 1
ATOM 763 N N . ALA A 1 95 ? -3.696 -5.541 -5.219 1.00 91.00 95 ALA A N 1
ATOM 764 C CA . ALA A 1 95 ? -5.053 -5.111 -5.548 1.00 91.00 95 ALA A CA 1
ATOM 765 C C . ALA A 1 95 ? -6.106 -5.582 -4.522 1.00 91.00 95 ALA A C 1
ATOM 767 O O . ALA A 1 95 ? -7.173 -4.966 -4.433 1.00 91.00 95 ALA A O 1
ATOM 768 N N . MET A 1 96 ? -5.827 -6.629 -3.733 1.00 92.62 96 MET A N 1
ATOM 769 C CA . MET A 1 96 ? -6.655 -7.029 -2.586 1.00 92.62 96 MET A CA 1
ATOM 770 C C . MET A 1 96 ? -6.324 -6.194 -1.346 1.00 92.62 96 MET A C 1
ATOM 772 O O . MET A 1 96 ? -7.228 -5.582 -0.775 1.00 92.62 96 MET A O 1
ATOM 776 N N . ALA A 1 97 ? -5.041 -6.090 -0.983 1.00 96.00 97 ALA A N 1
ATOM 777 C CA . ALA A 1 97 ? -4.562 -5.291 0.149 1.00 96.00 97 ALA A CA 1
ATOM 778 C C . ALA A 1 97 ? -5.012 -3.822 0.067 1.00 96.00 97 ALA A C 1
ATOM 780 O O . ALA A 1 97 ? -5.481 -3.251 1.050 1.00 96.00 97 ALA A O 1
ATOM 781 N N . ARG A 1 98 ? -4.994 -3.227 -1.135 1.00 93.75 98 ARG A N 1
ATOM 782 C CA . ARG A 1 98 ? -5.469 -1.854 -1.361 1.00 93.75 98 ARG A CA 1
ATOM 783 C C . ARG A 1 98 ? -6.914 -1.618 -0.897 1.00 93.75 98 ARG A C 1
ATOM 785 O O . ARG A 1 98 ? -7.237 -0.495 -0.520 1.00 93.75 98 ARG A O 1
ATOM 792 N N . ARG A 1 99 ? -7.797 -2.626 -0.954 1.00 92.12 99 ARG A N 1
ATOM 793 C CA . ARG A 1 99 ? -9.255 -2.445 -0.792 1.00 92.12 99 ARG A CA 1
ATOM 794 C C . ARG A 1 99 ? -9.625 -1.877 0.572 1.00 92.12 99 ARG A C 1
ATOM 796 O O . ARG A 1 99 ? -10.314 -0.865 0.628 1.00 92.12 99 ARG A O 1
ATOM 803 N N . ILE A 1 100 ? -9.163 -2.510 1.650 1.00 96.12 100 ILE A N 1
ATOM 804 C CA . ILE A 1 100 ? -9.502 -2.085 3.014 1.00 96.12 100 ILE A CA 1
ATOM 805 C C . ILE A 1 100 ? -8.731 -0.821 3.421 1.00 96.12 100 ILE A C 1
ATOM 807 O O . ILE A 1 100 ? -9.303 0.046 4.072 1.00 96.12 100 ILE A O 1
ATOM 811 N N . LEU A 1 101 ? -7.488 -0.660 2.949 1.00 96.69 101 LEU A N 1
ATOM 812 C CA . LEU A 1 101 ? -6.690 0.556 3.142 1.00 96.69 101 LEU A CA 1
ATOM 813 C C . LEU A 1 101 ? -7.377 1.797 2.543 1.00 96.69 101 LEU A C 1
ATOM 815 O O . LEU A 1 101 ? -7.540 2.808 3.219 1.00 96.69 101 LEU A O 1
ATOM 819 N N . PHE A 1 102 ? -7.820 1.725 1.282 1.00 94.06 102 PHE A N 1
ATOM 820 C CA . PHE A 1 102 ? -8.486 2.857 0.626 1.00 94.06 102 PHE A CA 1
ATOM 821 C C . PHE A 1 102 ? -9.937 3.049 1.082 1.00 94.06 102 PHE A C 1
ATOM 823 O O . PHE A 1 102 ? -10.395 4.186 1.091 1.00 94.06 102 PHE A O 1
ATOM 830 N N . HIS A 1 103 ? -10.636 1.991 1.510 1.00 95.31 103 HIS A N 1
ATOM 831 C CA . HIS A 1 103 ? -11.936 2.130 2.175 1.00 95.31 103 HIS A CA 1
ATOM 832 C C . HIS A 1 103 ? -11.821 2.975 3.449 1.00 95.31 103 HIS A C 1
ATOM 834 O O . HIS A 1 103 ? -12.594 3.912 3.632 1.00 95.31 103 HIS A O 1
ATOM 840 N N . TRP A 1 104 ? -10.827 2.686 4.293 1.00 96.94 104 TRP A N 1
ATOM 841 C CA . TRP A 1 104 ? -10.594 3.464 5.506 1.00 96.94 104 TRP A CA 1
ATOM 842 C C . TRP A 1 104 ? -10.136 4.892 5.215 1.00 96.94 104 TRP A C 1
ATOM 844 O O . TRP A 1 104 ? -10.634 5.805 5.860 1.00 96.94 104 TRP A O 1
ATOM 854 N N . ALA A 1 105 ? -9.285 5.115 4.209 1.00 96.12 105 ALA A N 1
ATOM 855 C CA . ALA A 1 105 ? -8.906 6.470 3.793 1.00 96.12 105 ALA A CA 1
ATOM 856 C C . ALA A 1 105 ? -10.103 7.303 3.291 1.00 96.12 105 ALA A C 1
ATOM 858 O O . ALA A 1 105 ? -10.229 8.480 3.620 1.00 96.12 105 ALA A O 1
ATOM 859 N N . GLU A 1 106 ? -11.011 6.694 2.519 1.00 95.38 106 GLU A N 1
ATOM 860 C CA . GLU A 1 106 ? -12.264 7.334 2.102 1.00 95.38 106 GLU A CA 1
ATOM 861 C C . GLU A 1 106 ? -13.171 7.618 3.313 1.00 95.38 106 GLU A C 1
ATOM 863 O O . GLU A 1 106 ? -13.766 8.691 3.405 1.00 95.38 106 GLU A O 1
ATOM 868 N N . MET A 1 107 ? -13.237 6.688 4.273 1.00 94.94 107 MET A N 1
ATOM 869 C CA . MET A 1 107 ? -13.999 6.845 5.514 1.00 94.94 107 MET A CA 1
ATOM 870 C C . MET A 1 107 ? -13.480 8.010 6.366 1.00 94.94 107 MET A C 1
ATOM 872 O O . MET A 1 107 ? -14.276 8.859 6.763 1.00 94.94 107 MET A O 1
ATOM 876 N N . THR A 1 108 ? -12.168 8.099 6.615 1.00 95.00 108 THR A N 1
ATOM 877 C CA . THR A 1 108 ? -11.580 9.182 7.421 1.00 95.00 108 THR A CA 1
ATOM 878 C C . THR A 1 108 ? -11.783 10.541 6.767 1.00 95.00 108 THR A C 1
ATOM 880 O O . THR A 1 108 ? -12.237 11.461 7.440 1.00 95.00 108 THR A O 1
ATOM 883 N N . THR A 1 109 ? -11.585 10.661 5.451 1.00 93.88 109 THR A N 1
ATOM 884 C CA . THR A 1 109 ? -11.843 11.923 4.740 1.00 93.88 109 THR A CA 1
ATOM 885 C C . THR A 1 109 ? -13.320 12.332 4.772 1.00 93.88 109 THR A C 1
ATOM 887 O O . THR A 1 109 ? -13.610 13.518 4.920 1.00 93.88 109 THR A O 1
ATOM 890 N N . ARG A 1 110 ? -14.274 11.389 4.734 1.00 93.44 110 ARG A N 1
ATOM 891 C CA . ARG A 1 110 ? -15.701 11.707 4.950 1.00 93.44 110 ARG A CA 1
ATOM 892 C C . ARG A 1 110 ? -16.011 12.207 6.358 1.00 93.44 110 ARG A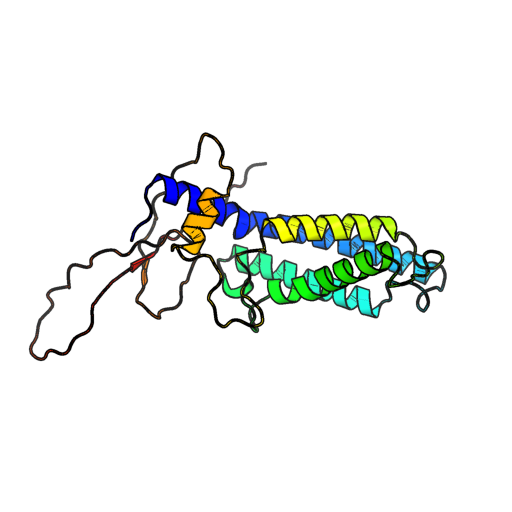 C 1
ATOM 894 O O . ARG A 1 110 ? -16.906 13.033 6.521 1.00 93.44 110 ARG A O 1
ATOM 901 N N . ILE A 1 111 ? -15.299 11.709 7.366 1.00 93.00 111 ILE A N 1
ATOM 902 C CA . ILE A 1 111 ? -15.446 12.150 8.759 1.00 93.00 111 ILE A CA 1
ATOM 903 C C . ILE A 1 111 ? -14.857 13.559 8.926 1.00 93.00 111 ILE A C 1
ATOM 905 O O . ILE A 1 111 ? -15.524 14.439 9.461 1.00 93.00 111 ILE A O 1
ATOM 909 N N . GLU A 1 112 ? -13.666 13.816 8.375 1.00 90.69 112 GLU A N 1
ATOM 910 C CA . GLU A 1 112 ? -13.030 15.148 8.340 1.00 90.69 112 GLU A CA 1
ATOM 911 C C . GLU A 1 112 ? -13.895 16.201 7.623 1.00 90.69 112 GLU A C 1
ATOM 913 O O . GLU A 1 112 ? -13.909 17.370 8.008 1.00 90.69 112 GLU A O 1
ATOM 918 N N . GLN A 1 113 ? -14.636 15.792 6.588 1.00 92.44 113 GLN A N 1
ATOM 919 C CA . GLN A 1 113 ? -15.565 16.644 5.835 1.00 92.44 113 GLN A CA 1
ATOM 920 C C . GLN A 1 113 ? -16.946 16.796 6.497 1.00 92.44 113 GLN A C 1
ATOM 922 O O . GLN A 1 113 ? -17.750 17.609 6.042 1.00 92.44 113 GLN A O 1
ATOM 927 N N . GLY A 1 114 ? -17.238 16.034 7.556 1.00 91.19 114 GLY A N 1
ATOM 928 C CA . GLY A 1 114 ? -18.543 16.023 8.221 1.00 91.19 114 GLY A CA 1
ATOM 929 C C . GLY A 1 114 ? -19.666 15.333 7.434 1.00 91.19 114 GLY A C 1
ATOM 930 O O . GLY A 1 114 ? -20.829 15.488 7.800 1.00 91.19 114 GLY A O 1
ATOM 931 N N . GLU A 1 115 ? -19.352 14.566 6.379 1.00 92.25 115 GLU A N 1
ATOM 932 C CA . GLU A 1 115 ? -20.327 13.677 5.721 1.00 92.25 115 GLU A CA 1
ATOM 933 C C . GLU A 1 115 ? -20.723 12.518 6.650 1.00 92.25 115 GLU A C 1
ATOM 935 O O . GLU A 1 115 ? -21.880 12.097 6.670 1.00 92.25 115 GLU A O 1
ATOM 940 N N . ASN A 1 116 ? -19.761 12.029 7.440 1.00 89.12 116 ASN A N 1
ATOM 941 C CA . ASN A 1 116 ? -19.930 10.963 8.424 1.00 89.12 116 ASN A CA 1
ATOM 942 C C . ASN A 1 116 ? -19.626 11.471 9.841 1.00 89.12 116 ASN A C 1
ATOM 944 O O . ASN A 1 116 ? -18.767 12.325 10.039 1.00 89.12 116 ASN A O 1
ATOM 948 N N . ILE A 1 117 ? -20.291 10.884 10.839 1.00 87.94 117 ILE A N 1
ATOM 949 C CA . ILE A 1 117 ? -20.043 11.126 12.267 1.00 87.94 117 ILE A CA 1
ATOM 950 C C . ILE A 1 117 ? -19.540 9.822 12.888 1.00 87.94 117 ILE A C 1
ATOM 952 O O . ILE A 1 117 ? -20.097 8.759 12.615 1.00 87.94 117 ILE A O 1
ATOM 956 N N . ILE A 1 118 ? -18.529 9.912 13.751 1.00 90.94 118 ILE A N 1
ATOM 957 C CA . ILE A 1 118 ? -18.071 8.809 14.604 1.00 90.94 118 ILE A CA 1
ATOM 958 C C . ILE A 1 118 ? -18.311 9.119 16.077 1.00 90.94 118 ILE A C 1
ATOM 960 O O . ILE A 1 118 ? -18.429 10.276 16.481 1.00 90.94 118 ILE A O 1
ATOM 964 N N . ASP A 1 119 ? -18.326 8.071 16.891 1.00 92.50 119 ASP A N 1
ATOM 965 C CA . ASP A 1 119 ? -18.310 8.192 18.341 1.00 92.50 119 ASP A CA 1
ATOM 966 C C . ASP A 1 119 ? -16.863 8.112 18.854 1.00 92.50 119 ASP A C 1
ATOM 968 O O . ASP A 1 119 ? -16.389 7.051 19.265 1.00 92.50 119 ASP A O 1
ATOM 972 N N . GLU A 1 120 ? -16.137 9.236 18.814 1.00 90.19 120 GLU A N 1
ATOM 973 C CA . GLU A 1 120 ? -14.773 9.332 19.369 1.00 90.19 120 GLU A CA 1
ATOM 974 C C . GLU A 1 120 ? -14.721 8.935 20.853 1.00 90.19 120 GLU A C 1
ATOM 976 O O . GLU A 1 120 ? -13.733 8.361 21.306 1.00 90.19 120 GLU A O 1
ATOM 981 N N . SER A 1 121 ? -15.803 9.165 21.611 1.00 93.50 121 SER A N 1
ATOM 982 C CA . SER A 1 121 ? -15.854 8.832 23.041 1.00 93.50 121 SER A CA 1
ATOM 983 C C . SER A 1 121 ? -15.848 7.326 23.320 1.00 93.50 121 SER A C 1
ATOM 985 O O . SER A 1 121 ? -15.443 6.913 24.405 1.00 93.50 121 SER A O 1
ATOM 987 N N . HIS A 1 122 ? -16.228 6.514 22.329 1.00 96.38 122 HIS A N 1
ATOM 988 C CA . HIS A 1 122 ? -16.157 5.053 22.368 1.00 96.38 122 HIS A CA 1
ATOM 989 C C . HIS A 1 122 ? -15.150 4.460 21.355 1.00 96.38 122 HIS A C 1
ATOM 991 O O . HIS A 1 122 ? -15.039 3.238 21.260 1.00 96.38 122 HIS A O 1
ATOM 997 N N . THR A 1 123 ? -14.396 5.303 20.635 1.00 96.19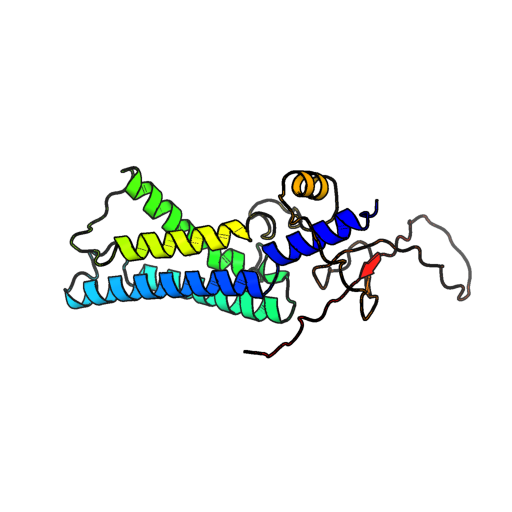 123 THR A N 1
ATOM 998 C CA . THR A 1 123 ? -13.372 4.919 19.640 1.00 96.19 123 THR A CA 1
ATOM 999 C C . THR A 1 123 ? -11.992 5.429 20.093 1.00 96.19 123 THR A C 1
ATOM 1001 O O . THR A 1 123 ? -11.495 6.440 19.590 1.00 96.19 123 THR A O 1
ATOM 1004 N N . PRO A 1 124 ? -11.358 4.778 21.086 1.00 97.06 124 PRO A N 1
ATOM 1005 C CA . PRO A 1 124 ? -10.080 5.226 21.636 1.00 97.06 124 PRO A CA 1
ATOM 1006 C C . PRO A 1 124 ? -8.957 5.156 20.589 1.00 97.06 124 PRO A C 1
ATOM 1008 O O . PRO A 1 124 ? -8.996 4.335 19.677 1.00 97.06 124 PRO A O 1
ATOM 1011 N N . LEU A 1 125 ? -7.929 6.000 20.740 1.00 96.81 125 LEU A N 1
ATOM 1012 C CA . LEU A 1 125 ? -6.763 6.088 19.838 1.00 96.81 125 LEU A CA 1
ATOM 1013 C C . LEU A 1 125 ? -7.089 6.454 18.370 1.00 96.81 125 LEU A C 1
ATOM 1015 O O . LEU A 1 125 ? -6.237 6.302 17.498 1.00 96.81 125 LEU A O 1
ATOM 1019 N N . TRP A 1 126 ? -8.280 6.996 18.087 1.00 96.38 126 TRP A N 1
ATOM 1020 C CA . TRP A 1 126 ? -8.710 7.361 16.728 1.00 96.38 126 TRP A CA 1
ATOM 1021 C C . TRP A 1 126 ? -7.710 8.248 15.959 1.00 96.38 126 TRP A C 1
ATOM 1023 O O . TRP A 1 126 ? -7.457 8.016 14.778 1.00 96.38 126 TRP A O 1
ATOM 1033 N N . THR A 1 127 ? -7.085 9.228 16.619 1.00 95.94 127 THR A N 1
ATOM 1034 C CA . THR A 1 127 ? -6.059 10.088 16.000 1.00 95.94 127 THR A CA 1
ATOM 1035 C C . THR A 1 127 ? -4.848 9.285 15.516 1.00 95.94 127 THR A C 1
ATOM 1037 O O . THR A 1 127 ? -4.405 9.468 14.387 1.00 95.94 127 THR A O 1
ATOM 1040 N N . GLU A 1 128 ? -4.356 8.346 16.330 1.00 97.88 128 GLU A N 1
ATOM 1041 C CA . GLU A 1 128 ? -3.217 7.480 15.997 1.00 97.88 128 GLU A CA 1
ATOM 1042 C C . GLU A 1 128 ? -3.555 6.556 14.813 1.00 97.88 128 GLU A C 1
ATOM 1044 O O . GLU A 1 128 ? -2.762 6.402 13.880 1.00 97.88 128 GLU A O 1
ATOM 1049 N N . PHE A 1 129 ? -4.777 6.016 14.791 1.00 97.94 129 PHE A N 1
ATOM 1050 C CA . PHE A 1 129 ? -5.289 5.229 13.670 1.00 97.94 129 PHE A CA 1
ATOM 1051 C C . PHE A 1 129 ? -5.307 6.046 12.367 1.00 97.94 129 PHE A C 1
ATOM 1053 O O . PHE A 1 129 ? -4.827 5.569 11.339 1.00 97.94 129 PHE A O 1
ATOM 1060 N N . CYS A 1 130 ? -5.781 7.295 12.405 1.00 97.38 130 CYS A N 1
ATOM 1061 C CA . CYS A 1 130 ? -5.804 8.197 11.248 1.00 97.38 130 CYS A CA 1
ATOM 1062 C C . CYS A 1 130 ? -4.400 8.613 10.772 1.00 97.38 130 CYS A C 1
ATOM 1064 O O . CYS A 1 130 ? -4.142 8.647 9.565 1.00 97.38 130 CYS A O 1
ATOM 1066 N N . GLU A 1 131 ? -3.468 8.898 11.684 1.00 98.12 131 GLU A N 1
ATOM 1067 C CA . GLU A 1 131 ? -2.081 9.262 11.352 1.00 98.12 131 GLU A CA 1
ATOM 1068 C C . GLU A 1 131 ? -1.302 8.088 10.739 1.00 98.12 131 GLU A C 1
ATOM 1070 O O . GLU A 1 131 ? -0.579 8.248 9.744 1.00 98.12 131 GLU A O 1
ATOM 1075 N N . THR A 1 132 ? -1.477 6.883 11.287 1.00 98.50 132 THR A N 1
ATOM 1076 C CA . THR A 1 132 ? -0.831 5.662 10.783 1.00 98.50 132 THR A CA 1
ATOM 1077 C C . THR A 1 132 ? -1.434 5.208 9.451 1.00 98.50 132 THR A C 1
ATOM 1079 O O . THR A 1 132 ? -0.679 4.923 8.518 1.00 98.50 132 THR A O 1
ATOM 1082 N N . LEU A 1 133 ? -2.764 5.269 9.297 1.00 98.38 133 LEU A N 1
ATOM 1083 C CA . LEU A 1 133 ? -3.471 5.098 8.020 1.00 98.38 133 LEU A CA 1
ATOM 1084 C C . LEU A 1 133 ? -2.950 6.070 6.957 1.00 98.38 133 LEU A C 1
ATOM 1086 O O . LEU A 1 133 ? -2.547 5.654 5.872 1.00 98.38 133 LEU A O 1
ATOM 1090 N N . THR A 1 134 ? -2.891 7.363 7.283 1.00 97.81 134 THR A N 1
ATOM 1091 C CA . THR A 1 134 ? -2.389 8.414 6.386 1.00 97.81 134 THR A CA 1
ATOM 1092 C C . THR A 1 134 ? -0.956 8.128 5.936 1.00 97.81 134 THR A C 1
ATOM 1094 O O . THR A 1 134 ? -0.614 8.331 4.768 1.00 97.81 134 THR A O 1
ATOM 1097 N N . SER A 1 135 ? -0.115 7.624 6.839 1.00 97.88 135 SER A N 1
ATOM 1098 C CA . SER A 1 135 ? 1.272 7.251 6.542 1.00 97.88 135 SER A CA 1
ATOM 1099 C C . SER A 1 135 ? 1.358 6.044 5.599 1.00 97.88 135 SER A C 1
ATOM 1101 O O . SER A 1 135 ? 2.111 6.082 4.622 1.00 97.88 135 SER A O 1
ATOM 1103 N N . ALA A 1 136 ? 0.530 5.016 5.817 1.00 97.69 136 ALA A N 1
ATOM 1104 C CA . ALA A 1 136 ? 0.409 3.867 4.919 1.00 97.69 136 ALA A CA 1
ATOM 1105 C C . ALA A 1 136 ? -0.126 4.263 3.532 1.00 97.69 136 ALA A C 1
ATOM 1107 O O . ALA A 1 136 ? 0.429 3.844 2.516 1.00 97.69 136 ALA A O 1
ATOM 1108 N N . CYS A 1 137 ? -1.141 5.128 3.463 1.00 96.06 137 CYS A N 1
ATOM 1109 C CA . CYS A 1 137 ? -1.693 5.631 2.205 1.00 96.06 137 CYS A CA 1
ATOM 1110 C C . CYS A 1 137 ? -0.688 6.473 1.408 1.00 96.06 137 CYS A C 1
ATOM 1112 O O . CYS A 1 137 ? -0.602 6.296 0.193 1.00 96.06 137 CYS A O 1
ATOM 1114 N N . LYS A 1 138 ? 0.106 7.333 2.062 1.00 94.56 138 LYS A N 1
ATOM 1115 C CA . LYS A 1 138 ? 1.182 8.102 1.408 1.00 94.56 138 LYS A CA 1
ATOM 1116 C C . LYS A 1 138 ? 2.242 7.175 0.809 1.00 94.56 138 LYS A C 1
ATOM 1118 O O . LYS A 1 138 ? 2.487 7.237 -0.394 1.00 94.56 138 LYS A O 1
ATOM 1123 N N . ALA A 1 139 ? 2.776 6.246 1.607 1.00 93.44 139 ALA A N 1
ATOM 1124 C CA . ALA A 1 139 ? 3.749 5.262 1.130 1.00 93.44 139 ALA A CA 1
ATOM 1125 C C . ALA A 1 139 ? 3.195 4.409 -0.029 1.00 93.44 139 ALA A C 1
ATOM 1127 O O . ALA A 1 139 ? 3.916 4.125 -0.987 1.00 93.44 139 ALA A O 1
ATOM 1128 N N . TRP A 1 140 ? 1.909 4.040 0.024 1.00 94.44 140 TRP A N 1
ATOM 1129 C CA . TRP A 1 140 ? 1.228 3.321 -1.055 1.00 94.44 140 TRP A CA 1
ATOM 1130 C C . TRP A 1 140 ? 1.155 4.155 -2.343 1.00 94.44 140 TRP A C 1
ATOM 1132 O O . TRP A 1 140 ? 1.494 3.662 -3.418 1.00 94.44 140 TRP A O 1
ATOM 1142 N N . GLN A 1 141 ? 0.736 5.421 -2.256 1.00 90.31 141 GLN A N 1
ATOM 1143 C CA . GLN A 1 141 ? 0.589 6.313 -3.414 1.00 90.31 141 GLN A CA 1
ATOM 1144 C C . GLN A 1 141 ? 1.924 6.606 -4.116 1.00 90.31 141 GLN A C 1
ATOM 1146 O O . GLN A 1 141 ? 1.949 6.653 -5.344 1.00 90.31 141 GLN A O 1
ATOM 1151 N N . GLU A 1 142 ? 3.032 6.712 -3.374 1.00 87.00 142 GLU A N 1
ATOM 1152 C CA . GLU A 1 142 ? 4.383 6.934 -3.926 1.00 87.00 142 GLU A CA 1
ATOM 1153 C C . GLU A 1 142 ? 4.861 5.855 -4.915 1.00 87.00 142 GLU A C 1
ATOM 1155 O O . GLU A 1 142 ? 5.742 6.134 -5.734 1.00 87.00 142 GLU A O 1
ATOM 1160 N N . CYS A 1 143 ? 4.315 4.634 -4.828 1.00 85.12 143 CYS A N 1
ATOM 1161 C CA . CYS A 1 143 ? 4.728 3.494 -5.654 1.00 85.12 143 CYS A CA 1
ATOM 1162 C C . CYS A 1 143 ? 3.604 2.964 -6.556 1.00 85.12 143 CYS A C 1
ATOM 1164 O O . CYS A 1 143 ? 3.854 2.558 -7.687 1.00 85.12 143 CYS A O 1
ATOM 1166 N N . ALA A 1 144 ? 2.363 2.931 -6.067 1.00 83.12 144 ALA A N 1
ATOM 1167 C CA . ALA A 1 144 ? 1.300 2.134 -6.676 1.00 83.12 144 ALA A CA 1
ATOM 1168 C C . ALA A 1 144 ? 0.643 2.751 -7.921 1.00 83.12 144 ALA A C 1
ATOM 1170 O O . ALA A 1 144 ? 0.004 2.017 -8.675 1.00 83.12 144 ALA A O 1
ATOM 1171 N N . MET A 1 145 ? 0.764 4.069 -8.126 1.00 75.06 145 MET A N 1
ATOM 1172 C CA . MET A 1 145 ? -0.091 4.843 -9.044 1.00 75.06 145 MET A CA 1
ATOM 1173 C C . MET A 1 145 ? -0.071 4.358 -10.506 1.00 75.06 145 MET A C 1
ATOM 1175 O O . MET A 1 145 ? -1.098 4.433 -11.173 1.00 75.06 145 MET A O 1
ATOM 1179 N N . HIS A 1 146 ? 1.059 3.820 -10.977 1.00 74.69 146 HIS A N 1
ATOM 1180 C CA . HIS A 1 146 ? 1.259 3.422 -12.382 1.00 74.69 146 HIS A CA 1
ATOM 1181 C C . HIS A 1 146 ? 1.585 1.929 -12.568 1.00 74.69 146 HIS A C 1
ATOM 1183 O O . HIS A 1 146 ? 1.661 1.447 -13.696 1.00 74.69 146 HIS A O 1
ATOM 1189 N N . VAL A 1 147 ? 1.814 1.196 -11.470 1.00 78.31 147 VAL A N 1
ATOM 1190 C CA . VAL A 1 147 ? 2.264 -0.208 -11.502 1.00 78.31 147 VAL A CA 1
ATOM 1191 C C . VAL A 1 147 ? 1.130 -1.206 -11.256 1.00 78.31 147 VAL A C 1
ATOM 1193 O O . VAL A 1 147 ? 1.223 -2.335 -11.726 1.00 78.31 147 VAL A O 1
ATOM 1196 N N . LEU A 1 148 ? 0.060 -0.811 -10.552 1.00 81.94 148 LEU A N 1
ATOM 1197 C CA . LEU A 1 148 ? -1.130 -1.650 -10.382 1.00 81.94 148 LEU A CA 1
ATOM 1198 C C . LEU A 1 148 ? -2.004 -1.608 -11.640 1.00 81.94 148 LEU A C 1
ATOM 1200 O O . LEU A 1 148 ? -2.281 -0.530 -12.164 1.00 81.94 148 LEU A O 1
ATOM 1204 N N . GLU A 1 149 ? -2.483 -2.768 -12.089 1.00 77.25 149 GLU A N 1
ATOM 1205 C CA . GLU A 1 149 ? -3.414 -2.837 -13.221 1.00 77.25 149 GLU A CA 1
ATOM 1206 C C . GLU A 1 149 ? -4.771 -2.188 -12.868 1.00 77.25 149 GLU A C 1
ATOM 1208 O O . GLU A 1 149 ? -5.272 -2.366 -11.746 1.00 77.25 149 GLU A O 1
ATOM 1213 N N . PRO A 1 150 ? -5.395 -1.428 -13.791 1.00 69.12 150 PRO A N 1
ATOM 1214 C CA . PRO A 1 150 ? -6.702 -0.828 -13.552 1.00 69.12 150 PRO A CA 1
ATOM 1215 C C . PRO A 1 150 ? -7.799 -1.883 -13.362 1.00 69.12 150 PRO A C 1
ATOM 1217 O O . PRO A 1 150 ? -7.807 -2.934 -13.989 1.00 69.12 150 PRO A O 1
ATOM 1220 N N . ARG A 1 151 ? -8.805 -1.573 -12.536 1.00 66.44 151 ARG A N 1
ATOM 1221 C CA . ARG A 1 151 ? -9.922 -2.496 -12.251 1.00 66.44 151 ARG A CA 1
ATOM 1222 C C . ARG A 1 151 ? -10.889 -2.720 -13.432 1.00 66.44 151 ARG A C 1
ATOM 1224 O O . ARG A 1 151 ? -11.634 -3.697 -13.423 1.00 66.44 151 ARG A O 1
ATOM 1231 N N . TYR A 1 152 ? -10.949 -1.782 -14.376 1.00 56.84 152 TYR A N 1
ATOM 1232 C CA . TYR A 1 152 ? -12.007 -1.700 -15.397 1.00 56.84 152 TYR A CA 1
ATOM 1233 C C . TYR A 1 152 ? -11.481 -1.411 -16.809 1.00 56.84 152 TYR A C 1
ATOM 1235 O O . TYR A 1 152 ? -12.256 -1.028 -17.682 1.00 56.84 152 TYR A O 1
ATOM 1243 N N . LEU A 1 153 ? -10.175 -1.552 -17.017 1.00 58.22 153 LEU A N 1
ATOM 1244 C CA . LEU A 1 153 ? -9.535 -1.440 -18.320 1.00 58.22 153 LEU A CA 1
ATOM 1245 C C . LEU A 1 153 ? -8.748 -2.733 -18.514 1.00 58.22 153 LEU A C 1
ATOM 1247 O O . LEU A 1 153 ? -7.941 -3.062 -17.648 1.00 58.22 153 LEU A O 1
ATOM 1251 N N . ASP A 1 154 ? -8.931 -3.422 -19.640 1.00 55.09 154 ASP A N 1
ATOM 1252 C CA . ASP A 1 154 ? -8.064 -4.540 -20.053 1.00 55.09 154 ASP A CA 1
ATOM 1253 C C . ASP A 1 154 ? -6.700 -4.029 -20.588 1.00 55.09 154 ASP A C 1
ATOM 1255 O O . ASP A 1 154 ? -6.041 -4.668 -21.409 1.00 55.09 154 ASP A O 1
ATOM 1259 N N . ASP A 1 155 ? -6.280 -2.848 -20.120 1.00 57.78 155 ASP A N 1
ATOM 1260 C CA . ASP A 1 155 ? -5.023 -2.193 -20.456 1.00 57.78 155 ASP A CA 1
ATOM 1261 C C . ASP A 1 155 ? -3.887 -2.785 -19.602 1.00 57.78 155 ASP A C 1
ATOM 1263 O O . ASP A 1 155 ? -4.028 -2.906 -18.377 1.00 57.78 155 ASP A O 1
ATOM 1267 N N . PRO A 1 156 ? -2.725 -3.118 -20.193 1.00 59.09 156 PRO A N 1
ATOM 1268 C CA . PRO A 1 156 ? -1.569 -3.557 -19.423 1.00 59.09 156 PRO A CA 1
ATOM 1269 C C . PRO A 1 156 ? -1.076 -2.435 -18.498 1.00 59.09 156 PRO A C 1
ATOM 1271 O O . PRO A 1 156 ? -1.039 -1.265 -18.883 1.00 59.09 156 PRO A O 1
ATOM 1274 N N . GLY A 1 157 ? -0.634 -2.797 -17.287 1.00 60.34 157 GLY A N 1
ATOM 1275 C CA . GLY A 1 157 ? -0.043 -1.845 -16.341 1.00 60.34 157 GLY A CA 1
ATOM 1276 C C . GLY A 1 157 ? 1.093 -1.039 -16.985 1.00 60.34 157 GLY A C 1
ATOM 1277 O O . GLY A 1 157 ? 1.905 -1.603 -17.725 1.00 60.34 157 GLY A O 1
ATOM 1278 N N . LEU A 1 158 ? 1.146 0.268 -16.698 1.00 64.06 158 LEU A N 1
ATOM 1279 C CA . LEU A 1 158 ? 1.843 1.325 -17.456 1.00 64.06 158 LEU A CA 1
ATOM 1280 C C . LEU A 1 158 ? 3.384 1.289 -17.333 1.00 64.06 158 LEU A C 1
ATOM 1282 O O . LEU A 1 158 ? 4.044 2.279 -17.044 1.00 64.06 158 LEU A O 1
ATOM 1286 N N . THR A 1 159 ? 3.973 0.118 -17.542 1.00 63.53 159 THR A N 1
ATOM 1287 C CA . THR A 1 159 ? 5.389 -0.210 -17.312 1.00 63.53 159 THR A CA 1
ATOM 1288 C C . THR A 1 159 ? 6.152 -0.521 -18.603 1.00 63.53 159 THR A C 1
ATOM 1290 O O . THR A 1 159 ? 7.361 -0.744 -18.567 1.00 63.53 159 THR A O 1
ATOM 1293 N N . LEU A 1 160 ? 5.456 -0.518 -19.745 1.00 67.56 160 LEU A N 1
ATOM 1294 C CA . LEU A 1 160 ? 6.035 -0.671 -21.078 1.00 67.56 160 LEU A CA 1
ATOM 1295 C C . LEU A 1 160 ? 6.575 0.673 -21.587 1.00 67.56 160 LEU A C 1
ATOM 1297 O O . LEU A 1 160 ? 5.968 1.724 -21.376 1.00 67.56 160 LEU A O 1
ATOM 1301 N N . TYR A 1 161 ? 7.705 0.641 -22.294 1.00 69.56 161 TYR A N 1
ATOM 1302 C CA . TYR A 1 161 ? 8.283 1.839 -22.898 1.00 69.56 161 TYR A CA 1
ATOM 1303 C C . TYR A 1 161 ? 7.508 2.253 -24.158 1.00 69.56 161 TYR A C 1
ATOM 1305 O O . TYR A 1 161 ? 7.378 1.489 -25.112 1.00 69.56 161 TYR A O 1
ATOM 1313 N N . GLY A 1 162 ? 6.998 3.484 -24.149 1.00 75.75 162 GLY A N 1
ATOM 1314 C CA . GLY A 1 162 ? 6.155 4.067 -25.190 1.00 75.75 162 GLY A CA 1
ATOM 1315 C C . GLY A 1 162 ? 5.823 5.523 -24.860 1.00 75.75 162 GLY A C 1
ATOM 1316 O O . GLY A 1 162 ? 6.396 6.091 -23.929 1.00 75.75 162 GLY A O 1
ATOM 1317 N N . ASP A 1 163 ? 4.898 6.137 -25.600 1.00 80.44 163 ASP A N 1
ATOM 1318 C CA . ASP A 1 163 ? 4.589 7.572 -25.467 1.00 80.44 163 ASP A CA 1
ATOM 1319 C C . ASP A 1 163 ? 4.165 7.985 -24.055 1.00 80.44 163 ASP A C 1
ATOM 1321 O O . ASP A 1 163 ? 4.617 9.019 -23.568 1.00 80.44 163 ASP A O 1
ATOM 1325 N N . TRP A 1 164 ? 3.368 7.157 -23.368 1.00 82.62 164 TRP A N 1
ATOM 1326 C CA . TRP A 1 164 ? 2.984 7.426 -21.982 1.00 82.62 164 TRP A CA 1
ATOM 1327 C C . TRP A 1 164 ? 4.207 7.509 -21.059 1.00 82.62 164 TRP A C 1
ATOM 1329 O O . TRP A 1 164 ? 4.406 8.533 -20.408 1.00 82.62 164 TRP A O 1
ATOM 1339 N N . LEU A 1 165 ? 5.062 6.477 -21.054 1.00 80.50 165 LEU A N 1
ATOM 1340 C CA . LEU A 1 165 ? 6.224 6.442 -20.164 1.00 80.50 165 LEU A CA 1
ATOM 1341 C C . LEU A 1 165 ? 7.223 7.551 -20.514 1.00 80.50 165 LEU A C 1
ATOM 1343 O O . LEU A 1 165 ? 7.786 8.155 -19.613 1.00 80.50 165 LEU A O 1
ATOM 1347 N N . ARG A 1 166 ? 7.411 7.891 -21.796 1.00 82.88 166 ARG A N 1
ATOM 1348 C CA . ARG A 1 166 ? 8.269 9.027 -22.178 1.00 82.88 166 ARG A CA 1
ATOM 1349 C C . ARG A 1 166 ? 7.773 10.350 -21.603 1.00 82.88 166 ARG A C 1
ATOM 1351 O O . ARG A 1 166 ? 8.573 11.092 -21.043 1.00 82.88 166 ARG A O 1
ATOM 1358 N N . ASN A 1 167 ? 6.472 10.619 -21.690 1.00 86.81 167 ASN A N 1
ATOM 1359 C CA . ASN A 1 167 ? 5.884 11.827 -21.112 1.00 86.81 167 ASN A CA 1
ATOM 1360 C C . ASN A 1 167 ? 6.016 11.832 -19.580 1.00 86.81 167 ASN A C 1
ATOM 1362 O O . ASN A 1 167 ? 6.452 12.836 -19.021 1.00 86.81 167 ASN A O 1
ATOM 1366 N N . GLU A 1 168 ? 5.734 10.707 -18.915 1.00 85.38 168 GLU A N 1
ATOM 1367 C CA . GLU A 1 168 ? 5.904 10.544 -17.463 1.00 85.38 168 GLU A CA 1
ATOM 1368 C C . GLU A 1 168 ? 7.350 10.840 -17.027 1.00 85.38 168 GLU A C 1
ATOM 1370 O O . GLU A 1 168 ? 7.575 11.616 -16.102 1.00 85.38 168 GLU A O 1
ATOM 1375 N N . LEU A 1 169 ? 8.351 10.314 -17.743 1.00 85.31 169 LEU A N 1
ATOM 1376 C CA . LEU A 1 169 ? 9.762 10.586 -17.452 1.00 85.31 169 LEU A CA 1
ATOM 1377 C C . LEU A 1 169 ? 10.115 12.076 -17.595 1.00 85.31 169 LEU A C 1
ATOM 1379 O O . LEU A 1 169 ? 10.972 12.546 -16.859 1.00 85.31 169 LEU A O 1
ATOM 1383 N N . THR A 1 170 ? 9.453 12.856 -18.458 1.00 86.56 170 THR A N 1
ATOM 1384 C CA . THR A 1 170 ? 9.694 14.318 -18.512 1.00 86.56 170 THR A CA 1
ATOM 1385 C C . THR A 1 170 ? 9.091 15.108 -17.347 1.00 86.56 170 THR A C 1
ATOM 1387 O O . THR A 1 170 ? 9.460 16.264 -17.154 1.00 86.56 170 THR A O 1
ATOM 1390 N N . LEU A 1 171 ? 8.185 14.505 -16.570 1.00 86.50 171 LEU A N 1
ATOM 1391 C CA . LEU A 1 171 ? 7.544 15.117 -15.398 1.00 86.50 171 LEU A CA 1
ATOM 1392 C C . LEU A 1 171 ? 8.248 14.766 -14.075 1.00 86.50 171 LEU A C 1
ATOM 1394 O O . LEU A 1 171 ? 7.910 15.325 -13.032 1.00 86.50 171 LEU A O 1
ATOM 1398 N N . LEU A 1 172 ? 9.209 13.839 -14.103 1.00 84.81 172 LEU A N 1
ATOM 1399 C CA . LEU A 1 172 ? 9.903 13.337 -12.921 1.00 84.81 172 LEU A CA 1
ATOM 1400 C C . LEU A 1 172 ? 11.222 14.073 -12.669 1.00 84.81 172 LEU A C 1
ATOM 1402 O O . LEU A 1 172 ? 12.065 14.213 -13.554 1.00 84.81 172 LEU A O 1
ATOM 1406 N N . GLU A 1 173 ? 11.439 14.463 -11.415 1.00 86.12 173 GLU A N 1
ATOM 1407 C CA . GLU A 1 173 ? 12.747 14.908 -10.940 1.00 86.12 173 GLU A CA 1
ATOM 1408 C C . GLU A 1 173 ? 13.694 13.706 -10.786 1.00 86.12 173 GLU A C 1
ATOM 1410 O O . GLU A 1 173 ? 13.360 12.700 -10.149 1.00 86.12 173 GLU A O 1
ATOM 1415 N N . PHE A 1 174 ? 14.901 13.826 -11.343 1.00 86.06 174 PHE A N 1
ATOM 1416 C CA . PHE A 1 174 ? 15.988 12.856 -11.196 1.00 86.06 174 PHE A CA 1
ATOM 1417 C C . PHE A 1 174 ? 17.191 13.514 -10.509 1.00 86.06 174 PHE A C 1
ATOM 1419 O O . PHE A 1 174 ? 17.417 14.708 -10.705 1.00 86.06 174 PHE A O 1
ATOM 1426 N N . PRO A 1 175 ? 17.993 12.760 -9.735 1.00 86.06 175 PRO A N 1
ATOM 1427 C CA . PRO A 1 175 ? 19.263 13.261 -9.218 1.00 86.06 175 PRO A CA 1
ATOM 1428 C C . PRO A 1 175 ? 20.265 13.529 -10.352 1.00 86.06 175 PRO A C 1
ATOM 1430 O O . PRO A 1 175 ? 20.277 12.806 -11.349 1.00 86.06 175 PRO A O 1
ATOM 1433 N N . ASP A 1 176 ? 21.176 14.487 -10.140 1.00 82.94 176 ASP A N 1
ATOM 1434 C CA . ASP A 1 176 ? 22.238 14.883 -11.091 1.00 82.94 176 ASP A CA 1
ATOM 1435 C C . ASP A 1 176 ? 23.099 13.708 -11.594 1.00 82.94 176 ASP A C 1
ATOM 1437 O O . ASP A 1 176 ? 23.697 13.768 -12.670 1.00 82.94 176 ASP A O 1
ATOM 1441 N N . TYR A 1 177 ? 23.175 12.633 -10.805 1.00 84.56 177 TYR A N 1
ATOM 1442 C CA . TYR A 1 177 ? 23.822 11.381 -11.169 1.00 84.56 177 TYR A CA 1
ATOM 1443 C C . TYR A 1 177 ? 22.829 10.216 -11.116 1.00 84.56 177 TYR A C 1
ATOM 1445 O O . TYR A 1 177 ? 22.429 9.761 -10.040 1.00 84.56 177 TYR A O 1
ATOM 1453 N N . LEU A 1 178 ? 22.497 9.682 -12.292 1.00 83.00 178 LEU A N 1
ATOM 1454 C CA . LEU A 1 178 ? 21.834 8.392 -12.439 1.00 83.00 178 LEU A CA 1
ATOM 1455 C C . LEU A 1 178 ? 22.886 7.308 -12.735 1.00 83.00 178 LEU A C 1
ATOM 1457 O O . LEU A 1 178 ? 23.638 7.447 -13.702 1.00 83.00 178 LEU A O 1
ATOM 1461 N N . PRO A 1 179 ? 22.955 6.214 -11.953 1.00 73.00 179 PRO A N 1
ATOM 1462 C CA . PRO A 1 179 ? 23.832 5.098 -12.278 1.00 73.00 179 PRO A CA 1
ATOM 1463 C C . PRO A 1 179 ? 23.344 4.406 -13.557 1.00 73.00 179 PRO A C 1
ATOM 1465 O O . PRO A 1 179 ? 22.147 4.155 -13.718 1.00 73.00 179 PRO A O 1
ATOM 1468 N N . CYS A 1 180 ? 24.276 4.057 -14.447 1.00 70.00 180 CYS A N 1
ATOM 1469 C CA . CYS A 1 180 ? 23.955 3.270 -15.637 1.00 70.00 180 CYS A CA 1
ATOM 1470 C C . CYS A 1 180 ? 23.322 1.923 -15.220 1.00 70.00 180 CYS A C 1
ATOM 1472 O O . CYS A 1 180 ? 23.855 1.276 -14.308 1.00 70.00 180 CYS A O 1
ATOM 1474 N N . PRO A 1 181 ? 22.210 1.478 -15.840 1.00 68.12 181 PRO A N 1
ATOM 1475 C CA . PRO A 1 181 ? 21.637 0.166 -15.558 1.00 68.12 181 PRO A CA 1
ATOM 1476 C C . PRO A 1 181 ? 22.667 -0.933 -15.862 1.00 68.12 181 PRO A C 1
ATOM 1478 O O . PRO A 1 181 ? 23.204 -0.942 -16.971 1.00 68.12 181 PRO A O 1
ATOM 1481 N N . PRO A 1 182 ? 22.953 -1.855 -14.925 1.00 64.69 182 PRO A N 1
ATOM 1482 C CA . PRO A 1 182 ? 23.956 -2.892 -15.141 1.00 64.69 182 PRO A CA 1
ATOM 1483 C C . PRO A 1 182 ? 23.569 -3.829 -16.293 1.00 64.69 182 PRO A C 1
ATOM 1485 O O . PRO A 1 182 ? 22.386 -4.093 -16.535 1.00 64.69 182 PRO A O 1
ATOM 1488 N N . ASP A 1 183 ? 24.585 -4.340 -16.988 1.00 61.91 183 ASP A N 1
ATOM 1489 C CA . ASP A 1 183 ? 24.408 -5.275 -18.097 1.00 61.91 183 ASP A CA 1
ATOM 1490 C C . ASP A 1 183 ? 23.777 -6.604 -17.633 1.00 61.91 183 ASP A C 1
ATOM 1492 O O . ASP A 1 183 ? 24.036 -7.069 -16.516 1.00 61.91 183 ASP A O 1
ATOM 1496 N N . PRO A 1 184 ? 22.935 -7.239 -18.470 1.00 55.66 184 PRO A N 1
ATOM 1497 C CA . PRO A 1 184 ? 22.283 -8.494 -18.122 1.00 55.66 184 PRO A CA 1
ATOM 1498 C C . PRO A 1 184 ? 23.282 -9.653 -18.036 1.00 55.66 184 PRO A C 1
ATOM 1500 O O . PRO A 1 184 ? 24.116 -9.845 -18.917 1.00 55.66 184 PRO A O 1
ATOM 1503 N N . LEU A 1 185 ? 23.131 -10.502 -17.014 1.00 54.78 185 LEU A N 1
ATOM 1504 C CA . LEU A 1 185 ? 23.903 -11.748 -16.910 1.00 54.78 185 LEU A CA 1
ATOM 1505 C C . LEU A 1 185 ? 23.524 -12.750 -18.014 1.00 54.78 185 LEU A C 1
ATOM 1507 O O . LEU A 1 185 ? 24.375 -13.495 -18.503 1.00 54.78 185 LEU A O 1
ATOM 1511 N N . HIS A 1 186 ? 22.245 -12.770 -18.402 1.00 55.12 186 HIS A N 1
ATOM 1512 C CA . HIS A 1 186 ? 21.681 -13.656 -19.418 1.00 55.12 186 HIS A CA 1
ATOM 1513 C C . HIS A 1 186 ? 20.643 -12.906 -20.262 1.00 55.12 186 HIS A C 1
ATOM 1515 O O . HIS A 1 186 ? 19.772 -12.237 -19.706 1.00 55.12 186 HIS A O 1
ATOM 1521 N N . ASN A 1 187 ? 20.709 -13.078 -21.586 1.00 60.22 187 ASN A N 1
ATOM 1522 C CA . ASN A 1 187 ? 19.711 -12.562 -22.523 1.00 60.22 187 ASN A CA 1
ATOM 1523 C C . ASN A 1 187 ? 18.572 -13.581 -22.679 1.00 60.22 187 ASN A C 1
ATOM 1525 O O . ASN A 1 187 ? 18.830 -14.734 -23.029 1.00 60.22 187 ASN A O 1
ATOM 1529 N N . VAL A 1 188 ? 17.324 -13.165 -22.451 1.00 56.62 188 VAL A N 1
ATOM 1530 C CA . VAL A 1 188 ? 16.136 -14.038 -22.551 1.00 56.62 188 VAL A CA 1
ATOM 1531 C C . VAL A 1 188 ? 15.243 -13.583 -23.702 1.00 56.62 188 VAL A C 1
ATOM 1533 O O . VAL A 1 188 ? 14.599 -12.546 -23.607 1.00 56.62 188 VAL A O 1
ATOM 1536 N N . PHE A 1 189 ? 15.192 -14.346 -24.794 1.00 59.75 189 PHE A N 1
ATOM 1537 C CA . PHE A 1 189 ? 14.351 -13.999 -25.942 1.00 59.75 189 PHE A CA 1
ATOM 1538 C C . PHE A 1 189 ? 12.866 -14.238 -25.660 1.00 59.75 189 PHE A C 1
ATOM 1540 O O . PHE A 1 189 ? 12.500 -15.313 -25.184 1.00 59.75 189 PHE A O 1
ATOM 1547 N N . ILE A 1 190 ? 12.028 -13.262 -26.011 1.00 53.97 190 ILE A N 1
ATOM 1548 C CA . ILE A 1 190 ? 10.563 -13.308 -25.896 1.00 53.97 190 ILE A CA 1
ATOM 1549 C C . ILE A 1 190 ? 9.920 -12.863 -27.209 1.00 53.97 190 ILE A C 1
ATOM 1551 O O . ILE A 1 190 ? 10.488 -12.061 -27.957 1.00 53.97 190 ILE A O 1
ATOM 1555 N N . ARG A 1 191 ? 8.759 -13.448 -27.522 1.00 53.97 191 ARG A N 1
ATOM 1556 C CA . ARG A 1 191 ? 7.992 -13.181 -28.743 1.00 53.97 191 ARG A CA 1
ATOM 1557 C C . ARG A 1 191 ? 6.756 -12.350 -28.427 1.00 53.97 191 ARG A C 1
ATOM 1559 O O . ARG A 1 191 ? 6.224 -12.385 -27.320 1.00 53.97 191 ARG A O 1
ATOM 1566 N N . THR A 1 192 ? 6.246 -11.648 -29.431 1.00 46.81 192 THR A N 1
ATOM 1567 C CA . THR A 1 192 ? 4.978 -10.922 -29.332 1.00 46.81 192 THR A CA 1
ATOM 1568 C C . THR A 1 192 ? 3.842 -11.875 -28.931 1.00 46.81 192 THR A C 1
ATOM 1570 O O . THR A 1 192 ? 3.517 -12.798 -29.674 1.00 46.81 192 THR A O 1
ATOM 1573 N N . GLY A 1 193 ? 3.249 -11.652 -27.754 1.00 50.81 193 GLY A N 1
ATOM 1574 C CA . GLY A 1 193 ? 2.187 -12.490 -27.179 1.00 50.81 193 GLY A CA 1
ATOM 1575 C C . GLY A 1 193 ? 2.640 -13.507 -26.119 1.00 50.81 193 GLY A C 1
ATOM 1576 O O . GLY A 1 193 ? 1.784 -14.077 -25.444 1.00 50.81 193 GLY A O 1
ATOM 1577 N N . ASP A 1 194 ? 3.947 -13.709 -25.921 1.00 48.81 194 ASP A N 1
ATOM 1578 C CA . ASP A 1 194 ? 4.476 -14.501 -24.802 1.00 48.81 194 ASP A CA 1
ATOM 1579 C C . ASP A 1 194 ? 4.354 -13.733 -23.464 1.00 48.81 194 ASP A C 1
ATOM 1581 O O . ASP A 1 194 ? 4.301 -12.501 -23.416 1.00 48.81 194 ASP A O 1
ATOM 1585 N N . VAL A 1 195 ? 4.342 -14.460 -22.341 1.00 51.62 195 VAL A N 1
ATOM 1586 C CA . VAL A 1 195 ? 4.245 -13.861 -20.997 1.00 51.62 195 VAL A CA 1
ATOM 1587 C C . VAL A 1 195 ? 5.599 -13.316 -20.534 1.00 51.62 195 VAL A C 1
ATOM 1589 O O . VAL A 1 195 ? 6.560 -14.065 -20.375 1.00 51.62 195 VAL A O 1
ATOM 1592 N N . ILE A 1 196 ? 5.637 -12.017 -20.228 1.00 54.22 196 ILE A N 1
ATOM 1593 C CA . ILE A 1 196 ? 6.782 -11.295 -19.652 1.00 54.22 196 ILE A CA 1
ATOM 1594 C C . ILE A 1 196 ? 7.126 -11.857 -18.246 1.00 54.22 196 ILE A C 1
ATOM 1596 O O . ILE A 1 196 ? 6.313 -11.719 -17.330 1.00 54.22 196 ILE A O 1
ATOM 1600 N N . PRO A 1 197 ? 8.315 -12.460 -18.024 1.00 48.91 197 PRO A N 1
ATOM 1601 C CA . PRO A 1 197 ? 8.677 -13.140 -16.775 1.00 48.91 197 PRO A CA 1
ATOM 1602 C C . PRO A 1 197 ? 9.235 -12.204 -15.693 1.00 48.91 197 PRO A C 1
ATOM 1604 O O . PRO A 1 197 ? 9.298 -12.590 -14.528 1.00 48.91 197 PRO A O 1
ATOM 1607 N N . SER A 1 198 ? 9.676 -10.996 -16.054 1.00 49.94 198 SER A N 1
ATOM 1608 C CA . SER A 1 198 ? 10.342 -10.058 -15.144 1.00 49.94 198 SER A CA 1
ATOM 1609 C C . SER A 1 198 ? 10.206 -8.607 -15.611 1.00 49.94 198 SER A C 1
ATOM 1611 O O . SER A 1 198 ? 10.211 -8.328 -16.808 1.00 49.94 198 SER A O 1
ATOM 1613 N N . SER A 1 199 ? 10.147 -7.661 -14.668 1.00 49.09 199 SER A N 1
ATOM 1614 C CA . SER A 1 199 ? 10.294 -6.231 -14.986 1.00 49.09 199 SER A CA 1
ATOM 1615 C C . SER A 1 199 ? 11.749 -5.912 -15.326 1.00 49.09 199 SER A C 1
ATOM 1617 O O . SER A 1 199 ? 12.651 -6.301 -14.586 1.00 49.09 199 SER A O 1
ATOM 1619 N N . GLY A 1 200 ? 11.972 -5.151 -16.393 1.00 54.69 200 GLY A N 1
ATOM 1620 C CA . GLY A 1 200 ? 13.294 -4.721 -16.833 1.00 54.69 200 GLY A CA 1
ATOM 1621 C C . GLY A 1 200 ? 13.192 -3.777 -18.027 1.00 54.69 200 GLY A C 1
ATOM 1622 O O . GLY A 1 200 ? 12.096 -3.497 -18.512 1.00 54.69 200 GLY A O 1
ATOM 1623 N N . ILE A 1 201 ? 14.339 -3.296 -18.503 1.00 55.00 201 ILE A N 1
ATOM 1624 C CA . ILE A 1 201 ? 14.423 -2.588 -19.783 1.00 55.00 201 ILE A CA 1
ATOM 1625 C C . ILE A 1 201 ? 14.388 -3.646 -20.886 1.00 55.00 201 ILE A C 1
ATOM 1627 O O . ILE A 1 201 ? 15.286 -4.488 -20.953 1.00 55.00 201 ILE A O 1
ATOM 1631 N N . TRP A 1 202 ? 13.356 -3.587 -21.722 1.00 53.62 202 TRP A N 1
ATOM 1632 C CA . TRP A 1 202 ? 13.193 -4.429 -22.903 1.00 53.62 202 TRP A CA 1
ATOM 1633 C C . TRP A 1 202 ? 13.707 -3.707 -24.144 1.00 53.62 202 TRP A C 1
ATOM 1635 O O . TRP A 1 202 ? 13.414 -2.529 -24.349 1.00 53.62 202 TRP A O 1
ATOM 1645 N N . GLU A 1 203 ? 14.462 -4.422 -24.973 1.00 53.09 203 GLU A N 1
ATOM 1646 C CA . GLU A 1 203 ? 14.997 -3.912 -26.235 1.00 53.09 203 GLU A CA 1
ATOM 1647 C C . GLU A 1 203 ? 14.734 -4.955 -27.342 1.00 53.09 203 GLU A C 1
ATOM 1649 O O . GLU A 1 203 ? 15.242 -6.077 -27.238 1.00 53.09 203 GLU A O 1
ATOM 1654 N N . PRO A 1 204 ? 13.940 -4.650 -28.390 1.00 46.41 204 PRO A N 1
ATOM 1655 C CA . PRO A 1 204 ? 13.941 -5.428 -29.628 1.00 46.41 204 PRO A CA 1
ATOM 1656 C C . PRO A 1 204 ? 15.352 -5.548 -30.214 1.00 46.41 204 PRO A C 1
ATOM 1658 O O . PRO A 1 204 ? 16.096 -4.567 -30.272 1.00 46.41 204 PRO A O 1
ATOM 1661 N N . ILE A 1 205 ? 15.708 -6.759 -30.650 1.00 50.28 205 ILE A N 1
ATOM 1662 C CA . ILE A 1 205 ? 17.046 -7.126 -31.125 1.00 50.28 205 ILE A CA 1
ATOM 1663 C C . ILE A 1 205 ? 16.946 -7.997 -32.385 1.00 50.28 205 ILE A C 1
ATOM 1665 O O . ILE A 1 205 ? 16.396 -9.095 -32.358 1.00 50.28 205 ILE A O 1
ATOM 1669 N N . ASP A 1 206 ? 17.502 -7.516 -33.499 1.00 48.41 206 ASP A N 1
ATOM 1670 C CA . ASP A 1 206 ? 17.406 -8.193 -34.798 1.00 48.41 206 ASP A CA 1
ATOM 1671 C C . ASP A 1 206 ? 18.072 -9.582 -34.783 1.00 48.41 206 ASP A C 1
ATOM 1673 O O . ASP A 1 206 ? 19.303 -9.712 -34.818 1.00 48.41 206 ASP A O 1
ATOM 1677 N N . GLU A 1 207 ? 17.268 -10.651 -34.777 1.00 43.62 207 GLU A N 1
ATOM 1678 C CA . GLU A 1 207 ? 17.793 -12.011 -34.892 1.00 43.62 207 GLU A CA 1
ATOM 1679 C C . GLU A 1 207 ? 18.272 -12.286 -36.327 1.00 43.62 207 GLU A C 1
ATOM 1681 O O . GLU A 1 207 ? 17.520 -12.227 -37.306 1.00 43.62 207 GLU A O 1
ATOM 1686 N N . LYS A 1 208 ? 19.533 -12.710 -36.463 1.00 45.81 208 LYS A N 1
ATOM 1687 C CA . LYS A 1 208 ? 20.002 -13.366 -37.688 1.00 45.81 208 LYS A CA 1
ATOM 1688 C C . LYS A 1 208 ? 19.334 -14.736 -37.821 1.00 45.81 208 LYS A C 1
ATOM 1690 O O . LYS A 1 208 ? 19.879 -15.718 -37.319 1.00 45.81 208 LYS A O 1
ATOM 1695 N N . LYS A 1 209 ? 18.202 -14.790 -38.541 1.00 40.56 209 LYS A N 1
ATOM 1696 C CA . LYS A 1 209 ? 17.477 -16.018 -38.936 1.00 40.56 209 LYS A CA 1
ATOM 1697 C C . LYS A 1 209 ? 18.428 -17.205 -39.116 1.00 40.56 209 LYS A C 1
ATOM 1699 O O . LYS A 1 209 ? 19.212 -17.235 -40.069 1.00 40.56 209 LYS A O 1
ATOM 1704 N N . SER A 1 210 ? 18.350 -18.184 -38.214 1.00 39.34 210 SER A N 1
ATOM 1705 C CA . SER A 1 210 ? 19.253 -19.339 -38.243 1.00 39.34 210 SER A CA 1
ATOM 1706 C C . SER A 1 210 ? 19.040 -20.142 -39.535 1.00 39.34 210 SER A C 1
ATOM 1708 O O . SER A 1 210 ? 17.944 -20.640 -39.802 1.00 39.34 210 SER A O 1
ATOM 1710 N N . SER A 1 211 ? 20.085 -20.277 -40.351 1.00 36.88 211 SER A N 1
ATOM 1711 C CA . SER A 1 211 ? 20.031 -20.901 -41.678 1.00 36.88 211 SER A CA 1
ATOM 1712 C C . SER A 1 211 ? 20.063 -22.436 -41.618 1.00 36.88 211 SER A C 1
ATOM 1714 O O . SER A 1 211 ? 20.955 -23.089 -42.160 1.00 36.88 211 SER A O 1
ATOM 1716 N N . ARG A 1 212 ? 19.063 -23.041 -40.965 1.00 33.91 212 ARG A N 1
ATOM 1717 C CA . ARG A 1 212 ? 18.888 -24.501 -40.888 1.00 33.91 212 ARG A CA 1
ATOM 1718 C C . ARG A 1 212 ? 17.760 -25.000 -41.798 1.00 33.91 212 ARG A C 1
ATOM 1720 O O . ARG A 1 212 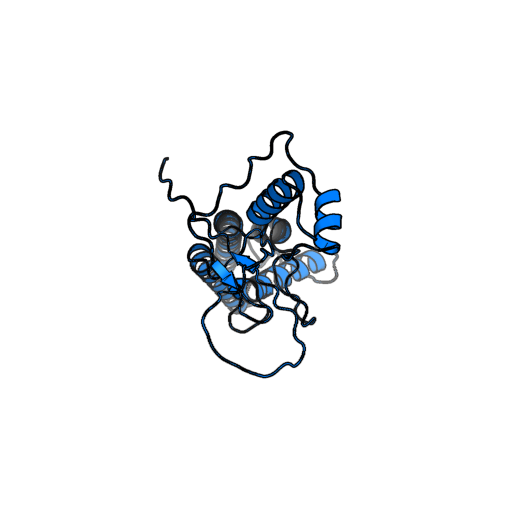? 16.643 -25.181 -41.344 1.00 33.91 212 ARG A O 1
ATOM 1727 N N . LEU A 1 213 ? 18.146 -25.253 -43.054 1.00 34.44 213 LEU A 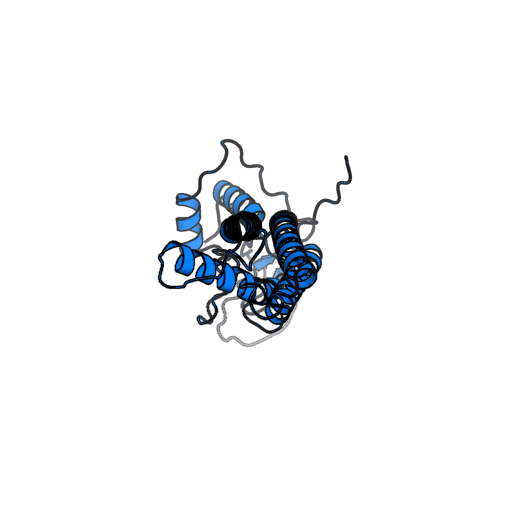N 1
ATOM 1728 C CA . LEU A 1 213 ? 17.576 -26.195 -44.039 1.00 34.44 213 LEU A CA 1
ATOM 1729 C C . LEU A 1 213 ? 16.043 -26.268 -44.252 1.00 34.44 213 LEU A C 1
ATOM 1731 O O . LEU A 1 213 ? 15.305 -26.689 -43.373 1.00 34.44 213 LEU A O 1
ATOM 1735 N N . GLY A 1 214 ? 15.628 -26.137 -45.522 1.00 30.05 214 GLY A N 1
ATOM 1736 C CA . GLY A 1 214 ? 14.536 -26.961 -46.073 1.00 30.05 214 GLY A CA 1
ATOM 1737 C C . GLY A 1 214 ? 13.228 -26.257 -46.455 1.00 30.05 214 GLY A C 1
ATOM 1738 O O . GLY A 1 214 ? 12.298 -26.230 -45.669 1.00 30.05 214 GLY A O 1
ATOM 1739 N N . ASP A 1 215 ? 13.161 -25.808 -47.712 1.00 30.92 215 ASP A N 1
ATOM 1740 C CA . ASP A 1 215 ? 11.976 -25.739 -48.592 1.00 30.92 215 ASP A CA 1
ATOM 1741 C C . ASP A 1 215 ? 10.620 -25.120 -48.143 1.00 30.92 215 ASP A C 1
ATOM 1743 O O . ASP A 1 215 ? 9.893 -25.659 -47.320 1.00 30.92 215 ASP A O 1
ATOM 1747 N N . LYS A 1 216 ? 10.205 -24.097 -48.919 1.00 32.69 216 LYS A N 1
ATOM 1748 C CA . LYS A 1 216 ? 8.849 -23.887 -49.494 1.00 32.69 216 LYS A CA 1
ATOM 1749 C C . LYS A 1 216 ? 7.647 -23.995 -48.521 1.00 32.69 216 LYS A C 1
ATOM 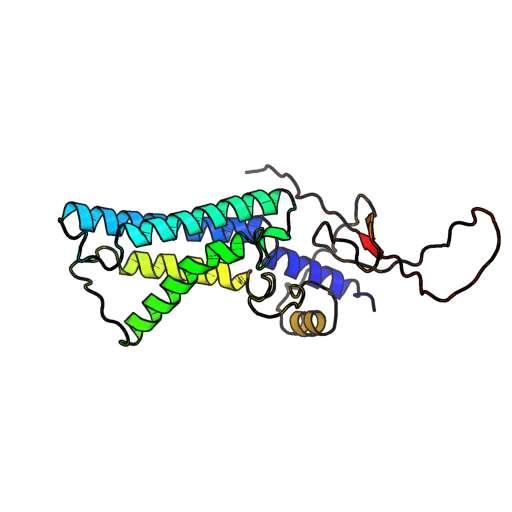1751 O O . LYS A 1 216 ? 7.127 -25.076 -48.282 1.00 32.69 216 LYS A O 1
ATOM 1756 N N . ASN A 1 217 ? 7.038 -22.905 -48.054 1.00 28.14 217 ASN A N 1
ATOM 1757 C CA . ASN A 1 217 ? 6.466 -21.818 -48.865 1.00 28.14 217 ASN A CA 1
ATOM 1758 C C . ASN A 1 217 ? 6.254 -20.534 -48.039 1.00 28.14 217 ASN A C 1
ATOM 1760 O O . ASN A 1 217 ? 6.338 -20.541 -46.814 1.00 28.14 217 ASN A O 1
ATOM 1764 N N . SER A 1 218 ? 5.974 -19.426 -48.723 1.00 34.03 218 SER A N 1
ATOM 1765 C CA . SER A 1 218 ? 5.758 -18.110 -48.119 1.00 34.03 218 SER A CA 1
ATOM 1766 C C . SER A 1 218 ? 4.292 -17.831 -47.792 1.00 34.03 218 SER A C 1
ATOM 1768 O O . SER A 1 218 ? 3.479 -17.828 -48.712 1.00 34.03 218 SER A O 1
ATOM 1770 N N . GLU A 1 219 ? 4.000 -17.403 -46.562 1.00 27.05 219 GLU A N 1
ATOM 1771 C CA . GLU A 1 219 ? 3.096 -16.263 -46.375 1.00 27.05 219 GLU A CA 1
ATOM 1772 C C . GLU A 1 219 ? 3.424 -15.448 -45.106 1.00 27.05 219 GLU A C 1
ATOM 1774 O O . GLU A 1 219 ? 3.578 -15.968 -44.007 1.00 27.05 219 GLU A O 1
ATOM 1779 N N . ILE A 1 220 ? 3.635 -14.159 -45.367 1.00 33.88 220 ILE A N 1
ATOM 1780 C CA . ILE A 1 220 ? 3.736 -12.952 -44.534 1.00 33.88 220 ILE A CA 1
ATOM 1781 C C . ILE A 1 220 ? 3.568 -13.106 -43.002 1.00 33.88 220 ILE A C 1
ATOM 1783 O O . ILE A 1 220 ? 2.484 -13.374 -42.495 1.00 33.88 220 ILE A O 1
ATOM 1787 N N . GLY A 1 221 ? 4.626 -12.736 -42.272 1.00 24.64 221 GLY A N 1
ATOM 1788 C CA . GLY A 1 221 ? 4.604 -12.389 -40.846 1.00 24.64 221 GLY A CA 1
ATOM 1789 C C . GLY A 1 221 ? 5.954 -11.793 -40.432 1.00 24.64 221 GLY A C 1
ATOM 1790 O O . GLY A 1 221 ? 6.994 -12.414 -40.667 1.00 24.64 221 GLY A O 1
ATOM 1791 N N . GLU A 1 222 ? 5.972 -10.576 -39.883 1.00 27.34 222 GLU A N 1
ATOM 1792 C CA . GLU A 1 222 ? 7.221 -9.902 -39.499 1.00 27.34 222 GLU A CA 1
ATOM 1793 C C . GLU A 1 222 ? 7.784 -10.490 -38.198 1.00 27.34 222 GLU A C 1
ATOM 1795 O O . GLU A 1 222 ? 7.162 -10.445 -37.140 1.00 27.34 222 GLU A O 1
ATOM 1800 N N . LEU A 1 223 ? 8.982 -11.071 -38.292 1.00 24.19 223 LEU A N 1
ATOM 1801 C CA . LEU A 1 223 ? 9.682 -11.708 -37.177 1.00 24.19 223 LEU A CA 1
ATOM 1802 C C . LEU A 1 223 ? 10.520 -10.674 -36.417 1.00 24.19 223 LEU A C 1
ATOM 1804 O O . LEU A 1 223 ? 11.724 -10.561 -36.645 1.00 24.19 223 LEU A O 1
ATOM 1808 N N . VAL A 1 224 ? 9.879 -9.939 -35.510 1.00 24.78 224 VAL A N 1
ATOM 1809 C CA . VAL A 1 224 ? 10.574 -9.172 -34.465 1.00 24.78 224 VAL A CA 1
ATOM 1810 C C . VAL A 1 224 ? 10.872 -10.111 -33.293 1.00 24.78 224 VAL A C 1
ATOM 1812 O O . VAL A 1 224 ? 10.034 -10.927 -32.913 1.00 24.78 224 VAL A O 1
ATOM 1815 N N . THR A 1 225 ? 12.082 -10.022 -32.738 1.00 26.83 225 THR A N 1
ATOM 1816 C CA . THR A 1 225 ? 12.545 -10.875 -31.630 1.00 26.83 225 THR A CA 1
ATOM 1817 C C . THR A 1 225 ? 13.094 -9.968 -30.527 1.00 26.83 225 THR A C 1
ATOM 1819 O O . THR A 1 225 ? 13.860 -9.054 -30.828 1.00 26.83 225 THR A O 1
ATOM 1822 N N . GLU A 1 226 ? 12.686 -10.146 -29.266 1.00 31.73 226 GLU A N 1
ATOM 1823 C CA . GLU A 1 226 ? 12.914 -9.128 -28.221 1.00 31.73 226 GLU A CA 1
ATOM 1824 C C . GLU A 1 226 ? 13.689 -9.654 -27.003 1.00 31.73 226 GLU A C 1
ATOM 1826 O O . GLU A 1 226 ? 13.588 -10.830 -26.649 1.00 31.73 226 GLU A O 1
ATOM 1831 N N . GLY A 1 227 ? 14.507 -8.787 -26.387 1.00 24.39 227 GLY A N 1
ATOM 1832 C CA . GLY A 1 227 ? 15.553 -9.162 -25.430 1.00 24.39 227 GLY A CA 1
ATOM 1833 C C . GLY A 1 227 ? 15.300 -8.811 -23.954 1.00 24.39 227 GLY A C 1
ATOM 1834 O O . GLY A 1 227 ? 15.469 -7.670 -23.528 1.00 24.39 227 GLY A O 1
ATOM 1835 N N . LEU A 1 228 ? 15.023 -9.853 -23.170 1.00 35.41 228 LEU A N 1
ATOM 1836 C CA . LEU A 1 228 ? 15.197 -10.032 -21.722 1.00 35.41 228 LEU A CA 1
ATOM 1837 C C . LEU A 1 228 ? 16.531 -9.637 -21.098 1.00 35.41 228 LEU A C 1
ATOM 1839 O O . LEU A 1 228 ? 17.506 -10.368 -21.259 1.00 35.41 228 LEU A O 1
ATOM 1843 N N . ARG A 1 229 ? 16.528 -8.617 -20.243 1.00 39.69 229 ARG A N 1
ATOM 1844 C CA . ARG A 1 229 ? 17.417 -8.506 -19.079 1.00 39.69 229 ARG A CA 1
ATOM 1845 C C . ARG A 1 229 ? 16.779 -9.127 -17.831 1.00 39.69 229 ARG A C 1
ATOM 1847 O O . ARG A 1 229 ? 15.680 -8.730 -17.450 1.00 39.69 229 ARG A O 1
ATOM 1854 N N . ILE A 1 230 ? 17.499 -10.006 -17.134 1.00 30.47 230 ILE A N 1
ATOM 1855 C CA . ILE A 1 230 ? 17.199 -10.363 -15.737 1.00 30.47 230 ILE A CA 1
ATOM 1856 C C . ILE A 1 230 ? 18.299 -9.782 -14.849 1.00 30.47 230 ILE A C 1
ATOM 1858 O O . ILE A 1 230 ? 19.482 -10.052 -15.064 1.00 30.47 230 ILE A O 1
ATOM 1862 N N . LEU A 1 231 ? 17.900 -9.001 -13.844 1.00 35.69 231 LEU A N 1
ATOM 1863 C CA . LEU A 1 231 ? 18.783 -8.542 -12.774 1.00 35.69 231 LEU A CA 1
ATOM 1864 C C . LEU A 1 231 ? 18.542 -9.397 -11.522 1.00 35.69 231 LEU A C 1
ATOM 1866 O O . LEU A 1 231 ? 17.383 -9.551 -11.129 1.00 35.69 231 LEU A O 1
ATOM 1870 N N . PRO A 1 232 ? 19.587 -9.940 -10.876 1.00 26.48 232 PRO A N 1
ATOM 1871 C CA . PRO A 1 232 ? 19.439 -10.501 -9.542 1.00 26.48 232 PRO A CA 1
ATOM 1872 C C . PRO A 1 232 ? 19.193 -9.370 -8.536 1.00 26.48 232 PRO A C 1
ATOM 1874 O O . PRO A 1 232 ? 19.882 -8.347 -8.571 1.00 26.48 232 PRO A O 1
ATOM 1877 N N . ASP A 1 233 ? 18.268 -9.572 -7.595 1.00 33.72 233 ASP A N 1
ATOM 1878 C CA . ASP A 1 233 ? 18.250 -8.768 -6.370 1.00 33.72 233 ASP A CA 1
ATOM 1879 C C . ASP A 1 233 ? 19.587 -9.007 -5.650 1.00 33.72 233 ASP A C 1
ATOM 1881 O O . ASP A 1 233 ? 19.944 -10.141 -5.315 1.00 33.72 233 ASP A O 1
ATOM 1885 N N . SER A 1 234 ? 20.369 -7.944 -5.457 1.00 31.33 234 SER A N 1
ATOM 1886 C CA . SER A 1 234 ? 21.699 -8.046 -4.862 1.00 31.33 234 SER A CA 1
ATOM 1887 C C . SER A 1 234 ? 21.584 -8.378 -3.375 1.00 31.33 234 SER A C 1
ATOM 1889 O O . SER A 1 234 ? 21.370 -7.488 -2.550 1.00 31.33 234 SER A O 1
ATOM 1891 N N . LEU A 1 235 ? 21.748 -9.659 -3.033 1.00 38.22 235 LEU A N 1
ATOM 1892 C CA . LEU A 1 235 ? 21.889 -10.127 -1.656 1.00 38.22 235 LEU A CA 1
ATOM 1893 C C . LEU A 1 235 ? 23.148 -9.518 -1.017 1.00 38.22 235 LEU A C 1
ATOM 1895 O O . LEU A 1 235 ? 24.250 -10.045 -1.128 1.00 38.22 235 LEU A O 1
ATOM 1899 N N . SER A 1 236 ? 22.941 -8.390 -0.345 1.00 27.75 236 SER A N 1
ATOM 1900 C CA . SER A 1 236 ? 23.865 -7.711 0.558 1.00 27.75 236 SER A CA 1
ATOM 1901 C C . SER A 1 236 ? 22.995 -7.164 1.696 1.00 27.75 236 SER A C 1
ATOM 1903 O O . SER A 1 236 ? 22.164 -6.295 1.461 1.00 27.75 236 SER A O 1
ATOM 1905 N N . SER A 1 237 ? 22.964 -7.721 2.910 1.00 34.69 237 SER A N 1
ATOM 1906 C CA . SER A 1 237 ? 23.956 -8.525 3.649 1.00 34.69 237 SER A CA 1
ATOM 1907 C C . SER A 1 237 ? 25.165 -7.736 4.176 1.00 34.69 237 SER A C 1
ATOM 1909 O O . SER A 1 237 ? 26.268 -8.270 4.293 1.00 34.69 237 SER A O 1
ATOM 1911 N N . SER A 1 238 ? 24.933 -6.482 4.562 1.00 27.27 238 SER A N 1
ATOM 1912 C CA . SER A 1 238 ? 25.826 -5.720 5.440 1.00 27.27 238 SER A CA 1
ATOM 1913 C C . SER A 1 238 ? 25.054 -4.647 6.216 1.00 27.27 238 SER A C 1
ATOM 1915 O O . SER A 1 238 ? 24.600 -3.690 5.598 1.00 27.27 238 SER A O 1
ATOM 1917 N N . LEU A 1 239 ? 24.961 -4.867 7.538 1.00 29.67 239 LEU A N 1
ATOM 1918 C CA . LEU A 1 239 ? 24.636 -3.937 8.640 1.00 29.67 239 LEU A CA 1
ATOM 1919 C C . LEU A 1 239 ? 23.565 -2.861 8.368 1.00 29.67 239 LEU A C 1
ATOM 1921 O O . LEU A 1 239 ? 23.947 -1.723 8.024 1.00 29.67 239 LEU A O 1
#

pLDDT: mean 76.75, std 22.68, range [24.19, 98.69]

Secondary structure (DSSP, 8-state):
-PPPHHHHHHHHHHHHHHH-HHHHHHHHHHHHHHHHHHHHHHHHHHHTT-TTTSSS-HHHHHHHHHHHHHHHHHHHHHTTT-GGGGSSSTT-HHHHHHHHHHHHHHHHHHHHTTSS---GGGSTTHHHHHHHHHHHHHHHHHHHTTTSPPSS--PPPS-SSSHHHHHHHHHS---S-PPPPPPPSSEEEE-TTS---S-S--EE---------------------EEEE-PPP------

Sequence (239 aa):
MLPTDIERAQIFFWLKKVSSATAWRRIFEFYRVWTVSAENSLRVADENGWAGKTAIPTSDYALILKGLAHCEEGVIRLSKGDKRVFKFDANGEFAMARRILFHWAEMTTRIEQGENIIDESHTPLWTEFCETLTSACKAWQECAMHVLEPRYLDDPGLTLYGDWLRNELTLLEFPDYLPCPPDPLHNVFIRTGDVIPSSGIWEPIDEKKSSRLGDKNSEIGELVTEGLRILPDSLSSSL

Radius of gyration: 23.12 Å; chains: 1; bounding box: 47×44×78 Å

Foldseek 3Di:
DADDLVVQLLLVVLCCQAQALVLLVVLLVLLVQLLVLLVVQCVVLVVVPNLVAAPRHPVLSVLSVQLSVLSVVLSVCSLVQNLLCQELDPNPSNVSSVPSLVVVVVVVVCCVVVVDPGDCVSRPSVVSSNVSSVVSVVSCCSHNVQSHDDNPDPDHGNSDDDDVVVVVSVVDDDPPDRDRDDDAPDKDKDFDPDDDRHRHRKDWDDDPPPPDDDDDDDDDDDDTIMIDGDDNPDPDDDD